Protein AF-A0A2A4QTX7-F1 (afdb_monomer)

Sequence (308 aa):
MSHEFELVISPLCQDVSVDGETIKVEIYRGVEDKDWVLEVVDKYGNSTVWDDLFDTDNAAFKEALKTIEDEGIHSLIGSTSQPHKEYAIDSTLQALDGILCSDIAPENAMDASTLEGFFTALVIGPSLVSPSQYTPWIWDMDEGKDEVIYNSMEQMQETMGLFMAVWNHVAESFSSDPSSFEPAYFRAVEWGATEWCEGFLMGTQLFDDSWALLWMKEPKLVTPFLRLGDELGIEMTRKEKNQEKWIHAVPESLVAIHANWLEHRINPATEMPEIPARRGKKVGRNDPCPCGSDKKYKKCCGAPTTIH

Structure (mmCIF, N/CA/C/O backbone):
data_AF-A0A2A4QTX7-F1
#
_entry.id   AF-A0A2A4QTX7-F1
#
loop_
_atom_site.group_PDB
_atom_site.id
_atom_site.type_symbol
_atom_site.label_atom_id
_atom_site.label_alt_id
_atom_site.label_comp_id
_atom_site.label_asym_id
_atom_site.label_entity_id
_atom_site.label_seq_id
_atom_site.pdbx_PDB_ins_code
_atom_site.Cartn_x
_atom_site.Cartn_y
_atom_site.Cartn_z
_atom_site.occupancy
_atom_site.B_iso_or_equiv
_atom_site.auth_seq_id
_atom_site.auth_comp_id
_atom_site.auth_asym_id
_atom_site.auth_atom_id
_atom_site.pdbx_PDB_model_num
ATOM 1 N N . MET A 1 1 ? 4.314 21.514 24.777 1.00 34.12 1 MET A N 1
ATOM 2 C CA . MET A 1 1 ? 3.792 20.270 25.368 1.00 34.12 1 MET A CA 1
ATOM 3 C C . MET A 1 1 ? 2.843 19.708 24.335 1.00 34.12 1 MET A C 1
ATOM 5 O O . MET A 1 1 ? 1.681 20.088 24.328 1.00 34.12 1 MET A O 1
ATOM 9 N N . SER A 1 2 ? 3.401 18.976 23.372 1.00 36.19 2 SER A N 1
ATOM 10 C CA . SER A 1 2 ? 2.653 18.219 22.368 1.00 36.19 2 SER A CA 1
ATOM 11 C C . SER A 1 2 ? 1.847 17.161 23.116 1.00 36.19 2 SER A C 1
ATOM 13 O O . SER A 1 2 ? 2.435 16.398 23.875 1.00 36.19 2 SER A O 1
ATOM 15 N N . HIS A 1 3 ? 0.520 17.208 23.024 1.00 37.00 3 HIS A N 1
ATOM 16 C CA . HIS A 1 3 ? -0.313 16.096 23.480 1.00 37.00 3 HIS A CA 1
ATOM 17 C C . HIS A 1 3 ? -0.272 15.074 22.343 1.00 37.00 3 HIS A C 1
ATOM 19 O O . HIS A 1 3 ? -0.741 15.356 21.245 1.00 37.00 3 HIS A O 1
ATOM 25 N N . GLU A 1 4 ? 0.451 13.984 22.584 1.00 45.06 4 GLU A N 1
ATOM 26 C CA . GLU A 1 4 ? 0.616 12.832 21.697 1.00 45.06 4 GLU A CA 1
ATOM 27 C C . GLU A 1 4 ? -0.738 12.116 21.575 1.00 45.06 4 GLU A C 1
ATOM 29 O O . GLU A 1 4 ? -1.348 11.770 22.586 1.00 45.06 4 GLU A O 1
ATOM 34 N N . PHE A 1 5 ? -1.241 11.933 20.352 1.00 49.16 5 PHE A N 1
ATOM 35 C CA . PHE A 1 5 ? -2.529 11.278 20.107 1.00 49.16 5 PHE A CA 1
ATOM 36 C C . PHE A 1 5 ? -2.321 9.768 19.919 1.00 49.16 5 PHE A C 1
ATOM 38 O O . PHE A 1 5 ? -2.442 9.233 18.824 1.00 49.16 5 PHE A O 1
ATOM 45 N N . GLU A 1 6 ? -1.969 9.085 21.007 1.00 63.25 6 GLU A N 1
ATOM 46 C CA . GLU A 1 6 ? -1.890 7.620 21.063 1.00 63.25 6 GLU A CA 1
ATOM 47 C C . GLU A 1 6 ? -3.293 6.996 20.889 1.00 63.25 6 GLU A C 1
ATOM 49 O O . GLU A 1 6 ? -4.287 7.564 21.349 1.00 63.25 6 GLU A O 1
ATOM 54 N N . LEU A 1 7 ? -3.398 5.809 20.276 1.00 76.00 7 LEU A N 1
ATOM 55 C CA . LEU A 1 7 ? -4.664 5.069 20.143 1.00 76.00 7 LEU A CA 1
ATOM 56 C C . LEU A 1 7 ? -4.782 3.927 21.162 1.00 76.00 7 LEU A C 1
ATOM 58 O O . LEU A 1 7 ? -3.849 3.164 21.407 1.00 76.00 7 LEU A O 1
ATOM 62 N N . VAL A 1 8 ? -5.984 3.751 21.706 1.00 82.25 8 VAL A N 1
ATOM 63 C CA . VAL A 1 8 ? -6.384 2.588 22.502 1.00 82.25 8 VAL A CA 1
ATOM 64 C C . VAL A 1 8 ? -7.241 1.677 21.635 1.00 82.25 8 VAL A C 1
ATOM 66 O O . VAL A 1 8 ? -8.317 2.073 21.192 1.00 82.25 8 VAL A O 1
ATOM 69 N N . ILE A 1 9 ? -6.785 0.440 21.443 1.00 83.81 9 ILE A N 1
ATOM 70 C CA . ILE A 1 9 ? -7.515 -0.596 20.703 1.00 83.81 9 ILE A CA 1
ATOM 71 C C . ILE A 1 9 ? -8.348 -1.433 21.675 1.00 83.81 9 ILE A C 1
ATOM 73 O O . ILE A 1 9 ? -7.858 -1.857 22.727 1.00 83.81 9 ILE A O 1
ATOM 77 N N . SER A 1 10 ? -9.610 -1.684 21.331 1.00 92.25 10 SER A N 1
ATOM 78 C CA . SER A 1 10 ? -10.482 -2.521 22.150 1.00 92.25 10 SER A CA 1
ATOM 79 C C . SER A 1 10 ? -10.077 -3.998 22.054 1.00 92.25 10 SER A C 1
ATOM 81 O O . SER A 1 10 ? -9.779 -4.497 20.969 1.00 92.25 10 SER A O 1
ATOM 83 N N . PRO A 1 11 ? -10.145 -4.765 23.157 1.00 92.38 11 PRO A N 1
ATOM 84 C CA . PRO A 1 11 ? -10.020 -6.222 23.107 1.00 92.38 11 PRO A CA 1
ATOM 85 C C . PRO A 1 11 ? -11.203 -6.916 22.405 1.00 92.38 11 PRO A C 1
ATOM 87 O O . PRO A 1 11 ? -11.177 -8.136 22.260 1.00 92.38 11 PRO A O 1
ATOM 90 N N . LEU A 1 12 ? -12.251 -6.176 22.020 1.00 93.62 12 LEU A N 1
ATOM 91 C CA . LEU A 1 12 ? -13.415 -6.698 21.301 1.00 93.62 12 LEU A CA 1
ATOM 92 C C . LEU A 1 12 ? -13.230 -6.727 19.780 1.00 93.62 12 LEU A C 1
ATOM 94 O O . LEU A 1 12 ? -14.107 -7.261 19.097 1.00 93.62 12 LEU A O 1
ATOM 98 N N . CYS A 1 13 ? -12.113 -6.205 19.262 1.00 89.88 13 CYS A N 1
ATOM 99 C CA . CYS A 1 13 ? -11.760 -6.345 17.854 1.00 89.88 13 CYS A CA 1
ATOM 100 C C . CYS A 1 13 ? -11.643 -7.829 17.491 1.00 89.88 13 CYS A C 1
ATOM 102 O O . CYS A 1 13 ? -10.837 -8.554 18.080 1.00 89.88 13 CYS A O 1
ATOM 104 N N . GLN A 1 14 ? -12.452 -8.290 16.541 1.00 94.19 14 GLN A N 1
ATOM 105 C CA . GLN A 1 14 ? -12.502 -9.699 16.159 1.00 94.19 14 GLN A CA 1
ATOM 106 C C . GLN A 1 14 ? -13.185 -9.897 14.810 1.00 94.19 14 GLN A C 1
ATOM 108 O O . GLN A 1 14 ? -13.964 -9.055 14.360 1.00 94.19 14 GLN A O 1
ATOM 113 N N . ASP A 1 15 ? -12.947 -11.061 14.219 1.00 93.62 15 ASP A N 1
ATOM 114 C CA . ASP A 1 15 ? -13.707 -11.522 13.067 1.00 93.62 15 ASP A CA 1
ATOM 115 C C . ASP A 1 15 ? -15.100 -11.989 13.510 1.00 93.62 15 ASP A C 1
ATOM 117 O O . ASP A 1 15 ? -15.251 -12.722 14.493 1.00 93.62 15 ASP A O 1
ATOM 121 N N . VAL A 1 16 ? -16.125 -11.583 12.767 1.00 95.19 16 VAL A N 1
ATOM 122 C CA . VAL A 1 16 ? -17.515 -11.997 12.960 1.00 95.19 16 VAL A CA 1
ATOM 123 C C . VAL A 1 16 ? -17.988 -12.691 11.691 1.00 95.19 16 VAL A C 1
ATOM 125 O O . VAL A 1 16 ? -17.930 -12.115 10.605 1.00 95.19 16 VAL A O 1
ATOM 128 N N . SER A 1 17 ? -18.473 -13.929 11.835 1.00 93.69 17 SER A N 1
ATOM 129 C CA . SER A 1 17 ? -18.940 -14.741 10.709 1.00 93.69 17 SER A CA 1
ATOM 130 C C . SER A 1 17 ? -20.413 -15.115 10.832 1.00 93.69 17 SER A C 1
ATOM 132 O O . SER A 1 17 ? -20.836 -15.662 11.853 1.00 93.69 17 SER A O 1
ATOM 134 N N . VAL A 1 18 ? -21.178 -14.884 9.765 1.00 93.19 18 VAL A N 1
ATOM 135 C CA . VAL A 1 18 ? -22.599 -15.250 9.643 1.00 93.19 18 VAL A CA 1
ATOM 136 C C . VAL A 1 18 ? -22.844 -15.784 8.235 1.00 93.19 18 VAL A C 1
ATOM 138 O O . VAL A 1 18 ? -22.355 -15.222 7.263 1.00 93.19 18 VAL A O 1
ATOM 141 N N . ASP A 1 19 ? -23.557 -16.908 8.123 1.00 87.56 19 ASP A N 1
ATOM 142 C CA . ASP A 1 19 ? -23.942 -17.532 6.846 1.00 87.56 19 ASP A CA 1
ATOM 143 C C . ASP A 1 19 ? -22.790 -17.789 5.849 1.00 87.56 19 ASP A C 1
ATOM 145 O O . ASP A 1 19 ? -22.987 -17.849 4.638 1.00 87.56 19 ASP A O 1
ATOM 149 N N . GLY A 1 20 ? -21.578 -18.020 6.367 1.00 86.00 20 GLY A N 1
ATOM 150 C CA . GLY A 1 20 ? -20.381 -18.312 5.567 1.00 86.00 20 GLY A CA 1
ATOM 151 C C . GLY A 1 20 ? -19.619 -17.077 5.084 1.00 86.00 20 GLY A C 1
ATOM 152 O O . GLY A 1 20 ? -18.585 -17.231 4.438 1.00 86.00 20 GLY A O 1
ATOM 153 N N . GLU A 1 21 ? -20.090 -15.882 5.427 1.00 88.31 21 GLU A N 1
ATOM 154 C CA . GLU A 1 21 ? -19.386 -14.622 5.218 1.00 88.31 21 GLU A CA 1
ATOM 155 C C . GLU A 1 21 ? -18.677 -14.172 6.495 1.00 88.31 21 GLU A C 1
ATOM 157 O O . GLU A 1 21 ? -19.129 -14.489 7.597 1.00 88.31 21 GLU A O 1
ATOM 162 N N . THR A 1 22 ? -17.582 -13.423 6.345 1.00 88.62 22 THR A N 1
ATOM 163 C CA . THR A 1 22 ? -16.782 -12.908 7.463 1.00 88.62 22 THR A CA 1
ATOM 164 C C . THR A 1 22 ? -16.454 -11.439 7.248 1.00 88.62 22 THR A C 1
ATOM 166 O O . THR A 1 22 ? -16.024 -11.051 6.161 1.00 88.62 22 THR A O 1
ATOM 169 N N . ILE A 1 23 ? -16.612 -10.656 8.311 1.00 91.44 23 ILE A N 1
ATOM 170 C CA . ILE A 1 23 ? -16.109 -9.286 8.431 1.00 91.44 23 ILE A CA 1
ATOM 171 C C . ILE A 1 23 ? -15.190 -9.191 9.650 1.00 91.44 23 ILE A C 1
ATOM 173 O O . ILE A 1 23 ? -15.327 -9.974 10.591 1.00 91.44 23 ILE A O 1
ATOM 177 N N . LYS A 1 24 ? -14.293 -8.212 9.664 1.00 92.62 24 LYS A N 1
ATOM 178 C CA . LYS A 1 24 ? -13.450 -7.875 10.807 1.00 92.62 24 LYS A CA 1
ATOM 179 C C . LYS A 1 24 ? -13.979 -6.614 11.475 1.00 92.62 24 LYS A C 1
ATOM 181 O O . LYS A 1 24 ? -14.055 -5.570 10.841 1.00 92.62 24 LYS A O 1
ATOM 186 N N . VAL A 1 25 ? -14.335 -6.707 12.751 1.00 94.94 25 VAL A N 1
ATOM 187 C CA . VAL A 1 25 ? -14.747 -5.555 13.560 1.00 94.94 25 VAL A CA 1
ATOM 188 C C . VAL A 1 25 ? -13.507 -4.950 14.217 1.00 94.94 25 VAL A C 1
ATOM 190 O O . VAL A 1 25 ? -12.803 -5.647 14.952 1.00 94.94 25 VAL A O 1
ATOM 193 N N . GLU A 1 26 ? -13.249 -3.667 13.978 1.00 91.38 26 GLU A N 1
ATOM 194 C CA . GLU A 1 26 ? -12.194 -2.875 14.613 1.00 91.38 26 GLU A CA 1
ATOM 195 C C . GLU A 1 26 ? -12.817 -1.742 15.443 1.00 91.38 26 GLU A C 1
ATOM 197 O O . GLU A 1 26 ? -13.743 -1.056 15.022 1.00 91.38 26 GLU A O 1
ATOM 202 N N . ILE A 1 27 ? -12.359 -1.585 16.685 1.00 92.06 27 ILE A N 1
ATOM 203 C CA . ILE A 1 27 ? -12.895 -0.613 17.641 1.00 92.06 27 ILE A CA 1
ATOM 204 C C . ILE A 1 27 ? -11.725 0.054 18.349 1.00 92.06 27 ILE A C 1
ATOM 206 O O . ILE A 1 27 ? -10.913 -0.611 19.002 1.00 92.06 27 ILE A O 1
ATOM 210 N N . TYR A 1 28 ? -11.644 1.373 18.238 1.00 89.50 28 TYR A N 1
ATOM 211 C CA . TYR A 1 28 ? -10.521 2.147 18.756 1.00 89.50 28 TYR A CA 1
ATOM 212 C C . TYR A 1 28 ? -10.950 3.545 19.203 1.00 89.50 28 TYR A C 1
ATOM 214 O O . TYR A 1 28 ? -12.043 4.008 18.894 1.00 89.50 28 TYR A O 1
ATOM 222 N N . ARG A 1 29 ? -10.097 4.217 19.971 1.00 86.75 29 ARG A N 1
ATOM 223 C CA . ARG A 1 29 ? -10.249 5.628 20.363 1.00 86.75 29 ARG A CA 1
ATOM 224 C C . ARG A 1 29 ? -8.887 6.257 20.600 1.00 86.75 29 ARG A C 1
ATOM 226 O O . ARG A 1 29 ? -7.932 5.522 20.846 1.00 86.75 29 ARG A O 1
ATOM 233 N N . GLY A 1 30 ? -8.787 7.581 20.626 1.00 77.88 30 GLY A N 1
ATOM 234 C CA . GLY A 1 30 ? -7.601 8.227 21.179 1.00 77.88 30 GLY A CA 1
ATOM 235 C C . GLY A 1 30 ? -7.483 8.005 22.689 1.00 77.88 30 GLY A C 1
ATOM 236 O O . GLY A 1 30 ? -8.477 7.826 23.398 1.00 77.88 30 GLY A O 1
ATOM 237 N N . VAL A 1 31 ? -6.256 8.015 23.209 1.00 74.81 31 VAL A N 1
ATOM 238 C CA . VAL A 1 31 ? -5.956 7.853 24.640 1.00 74.81 31 VAL A CA 1
ATOM 239 C C . VAL A 1 31 ? -6.683 8.896 25.484 1.00 74.81 31 VAL A C 1
ATOM 241 O O . VAL A 1 31 ? -7.182 8.558 26.564 1.00 74.81 31 VAL A O 1
ATOM 244 N N . GLU A 1 32 ? -6.804 10.122 24.971 1.00 76.31 32 GLU A N 1
ATOM 245 C CA . GLU A 1 32 ? -7.478 11.236 25.644 1.00 76.31 32 GLU A CA 1
ATOM 246 C C . GLU A 1 32 ? -8.998 11.276 25.421 1.00 76.31 32 GLU A C 1
ATOM 248 O O . GLU A 1 32 ? -9.709 11.923 26.198 1.00 76.31 32 GLU A O 1
ATOM 253 N N . ASP A 1 33 ? -9.520 10.551 24.427 1.00 79.00 33 ASP A N 1
ATOM 254 C CA . ASP A 1 33 ? -10.953 10.528 24.140 1.00 79.00 33 ASP A CA 1
ATOM 255 C C . ASP A 1 33 ? -11.690 9.534 25.018 1.00 79.00 33 ASP A C 1
ATOM 257 O O . ASP A 1 33 ? -11.166 8.497 25.430 1.00 79.00 33 ASP A O 1
ATOM 261 N N . LYS A 1 34 ? -12.953 9.840 25.296 1.00 86.31 34 LYS A N 1
ATOM 262 C CA . LYS A 1 34 ? -13.836 8.936 26.038 1.00 86.31 34 LYS A CA 1
ATOM 263 C C . LYS A 1 34 ? -14.591 7.985 25.123 1.00 86.31 34 LYS A C 1
ATOM 265 O O . LYS A 1 34 ? -14.857 6.857 25.535 1.00 86.31 34 LYS A O 1
ATOM 270 N N . ASP A 1 35 ? -14.895 8.449 23.919 1.00 91.12 35 ASP A N 1
ATOM 271 C CA . ASP A 1 35 ? -15.807 7.779 23.009 1.00 91.12 35 ASP A CA 1
ATOM 272 C C . ASP A 1 35 ? -15.021 6.948 21.993 1.00 91.12 35 ASP A C 1
ATOM 274 O O . ASP A 1 35 ? -13.872 7.245 21.666 1.00 91.12 35 ASP A O 1
ATOM 278 N N . TRP A 1 36 ? -15.640 5.868 21.537 1.00 91.88 36 TRP A N 1
ATOM 279 C CA . TRP A 1 36 ? -15.051 4.855 20.677 1.00 91.88 36 TRP A CA 1
ATOM 280 C C . TRP A 1 36 ? -15.563 4.985 19.252 1.00 91.88 36 TRP A C 1
ATOM 282 O O . TRP A 1 36 ? -16.743 5.251 19.032 1.00 91.88 36 TRP A O 1
ATOM 292 N N . VAL A 1 37 ? -14.670 4.745 18.301 1.00 88.94 37 VAL A N 1
ATOM 293 C CA . VAL A 1 37 ? -14.961 4.592 16.879 1.00 88.94 37 VAL A CA 1
ATOM 294 C C . VAL A 1 37 ? -15.223 3.117 16.596 1.00 88.94 37 VAL A C 1
ATOM 296 O O . VAL A 1 37 ? -14.535 2.246 17.136 1.00 88.94 37 VAL A O 1
ATOM 299 N N . LEU A 1 38 ? -16.220 2.851 15.756 1.00 92.44 38 LEU A N 1
ATOM 300 C CA . LEU A 1 38 ? -16.506 1.533 15.207 1.00 92.44 38 LEU A CA 1
ATOM 301 C C . LEU A 1 38 ? -16.157 1.509 13.722 1.00 92.44 38 LEU A C 1
ATOM 303 O O . LEU A 1 38 ? -16.647 2.333 12.951 1.00 92.44 38 LEU A O 1
ATOM 307 N N . GLU A 1 39 ? -15.376 0.511 13.338 1.00 89.69 39 GLU A N 1
ATOM 308 C CA . GLU A 1 39 ? -14.989 0.215 11.971 1.00 89.69 39 GLU A CA 1
ATOM 309 C C . GLU A 1 39 ? -15.259 -1.265 11.662 1.00 89.69 39 GLU A C 1
ATOM 311 O O . GLU A 1 39 ? -15.054 -2.148 12.499 1.00 89.69 39 GLU A O 1
ATOM 316 N N . VAL A 1 40 ? -15.733 -1.556 10.454 1.00 91.06 40 VAL A N 1
ATOM 317 C CA . VAL A 1 40 ? -15.925 -2.920 9.957 1.00 91.06 40 VAL A CA 1
ATOM 318 C C . VAL A 1 40 ? -15.258 -3.066 8.602 1.00 91.06 40 VAL A C 1
ATOM 320 O O . VAL A 1 40 ? -15.603 -2.344 7.675 1.00 91.06 40 VAL A O 1
ATOM 323 N N . VAL A 1 41 ? -14.362 -4.044 8.479 1.00 80.88 41 VAL A N 1
ATOM 324 C CA . VAL A 1 41 ? -13.646 -4.371 7.243 1.00 80.88 41 VAL A CA 1
ATOM 325 C C . VAL A 1 41 ? -14.180 -5.680 6.661 1.00 80.88 41 VAL A C 1
ATOM 327 O O . VAL A 1 41 ? -14.213 -6.701 7.347 1.00 80.88 41 VAL A O 1
ATOM 330 N N . ASP A 1 42 ? -14.604 -5.677 5.401 1.00 83.19 42 ASP A N 1
ATOM 331 C CA . ASP A 1 42 ? -15.134 -6.867 4.732 1.00 83.19 42 ASP A CA 1
ATOM 332 C C . ASP A 1 42 ? -14.039 -7.773 4.128 1.00 83.19 42 ASP A C 1
ATOM 334 O O . ASP A 1 42 ? -12.841 -7.486 4.168 1.00 83.19 42 ASP A O 1
ATOM 338 N N . LYS A 1 43 ? -14.449 -8.900 3.531 1.00 74.69 43 LYS A N 1
ATOM 339 C CA . LYS A 1 43 ? -13.540 -9.875 2.897 1.00 74.69 43 LYS A CA 1
ATOM 340 C C . LYS A 1 43 ? -12.793 -9.361 1.657 1.00 74.69 43 LYS A C 1
ATOM 342 O O . LYS A 1 43 ? -11.848 -10.011 1.209 1.00 74.69 43 LYS A O 1
ATOM 347 N N . TYR A 1 44 ? -13.237 -8.252 1.074 1.00 69.69 44 TYR A N 1
ATOM 348 C CA . TYR A 1 44 ? -12.575 -7.571 -0.037 1.00 69.69 44 TYR A CA 1
ATOM 349 C C . TYR A 1 44 ? -11.669 -6.433 0.454 1.00 69.69 44 TYR A C 1
ATOM 351 O O . TYR A 1 44 ? -10.942 -5.847 -0.344 1.00 69.69 44 TYR A O 1
ATOM 359 N N . GLY A 1 45 ? -11.671 -6.161 1.762 1.00 63.03 45 GLY A N 1
ATOM 360 C CA . GLY A 1 45 ? -10.924 -5.084 2.390 1.00 63.03 45 GLY A CA 1
ATOM 361 C C . GLY A 1 45 ? -11.660 -3.745 2.390 1.00 63.03 45 GLY A C 1
ATOM 362 O O . GLY A 1 45 ? -11.040 -2.753 2.752 1.00 63.03 45 GLY A O 1
ATOM 363 N N . ASN A 1 46 ? -12.935 -3.673 1.998 1.00 70.19 46 ASN A N 1
ATOM 364 C CA . ASN A 1 46 ? -13.685 -2.421 2.111 1.00 70.19 46 ASN A CA 1
ATOM 365 C C . ASN A 1 46 ? -13.973 -2.142 3.584 1.00 70.19 46 ASN A C 1
ATOM 367 O O . ASN A 1 46 ? -14.375 -3.056 4.304 1.00 70.19 46 ASN A O 1
ATOM 371 N N . SER A 1 47 ? -13.816 -0.891 4.011 1.00 74.50 47 SER A N 1
ATOM 372 C CA . SER A 1 47 ? -14.122 -0.486 5.383 1.00 74.50 47 SER A CA 1
ATOM 373 C C . SER A 1 47 ? -15.369 0.386 5.470 1.00 74.50 47 SER A C 1
ATOM 375 O O . SER A 1 47 ? -15.555 1.310 4.677 1.00 74.50 47 SER A O 1
ATOM 377 N N . THR A 1 48 ? -16.204 0.102 6.464 1.00 81.62 48 THR A N 1
ATOM 378 C CA . THR A 1 48 ? -17.343 0.917 6.886 1.00 81.62 48 THR A CA 1
ATOM 379 C C . THR A 1 48 ? -17.055 1.458 8.280 1.00 81.62 48 THR A C 1
ATOM 381 O O . THR A 1 48 ? -16.976 0.691 9.238 1.00 81.62 48 THR A O 1
ATOM 384 N N . VAL A 1 49 ? -16.915 2.778 8.398 1.00 80.88 49 VAL A N 1
ATOM 385 C CA . VAL A 1 49 ? -16.756 3.477 9.681 1.00 80.88 49 VAL A CA 1
ATOM 386 C C . VAL A 1 49 ? -18.077 4.147 10.029 1.00 80.88 49 VAL A C 1
ATOM 388 O O . VAL A 1 49 ? -18.686 4.795 9.178 1.00 80.88 49 VAL A O 1
ATOM 391 N N . TRP A 1 50 ? -18.528 3.988 11.269 1.00 86.25 50 TRP A N 1
ATOM 392 C CA . TRP A 1 50 ? -19.752 4.635 11.733 1.00 86.25 50 TRP A CA 1
ATOM 393 C C . TRP A 1 50 ? -19.500 6.121 12.004 1.00 86.25 50 TRP A C 1
ATOM 395 O O . TRP A 1 50 ? -18.502 6.483 12.625 1.00 86.25 50 TRP A O 1
ATOM 405 N N . ASP A 1 51 ? -20.439 6.970 11.577 1.00 69.88 51 ASP A N 1
ATOM 406 C CA . ASP A 1 51 ? -20.413 8.412 11.864 1.00 69.88 51 ASP A CA 1
ATOM 407 C C . ASP A 1 51 ? -20.622 8.702 13.365 1.00 69.88 51 ASP A C 1
ATOM 409 O O . ASP A 1 51 ? -20.113 9.693 13.895 1.00 69.88 51 ASP A O 1
ATOM 413 N N . ASP A 1 52 ? -21.382 7.842 14.053 1.00 83.88 52 ASP A N 1
ATOM 414 C CA . ASP A 1 52 ? -21.652 7.952 15.485 1.00 83.88 52 ASP A CA 1
ATOM 415 C C . ASP A 1 52 ? -20.486 7.400 16.321 1.00 83.88 52 ASP A C 1
ATOM 417 O O . ASP A 1 52 ? -19.928 6.338 16.039 1.00 83.88 52 ASP A O 1
ATOM 421 N N . LEU A 1 53 ? -20.166 8.105 17.409 1.00 89.62 53 LEU A N 1
ATOM 422 C CA . LEU A 1 53 ? -19.221 7.647 18.426 1.00 89.62 53 LEU A CA 1
ATOM 423 C C . LEU A 1 53 ? -19.950 6.933 19.567 1.00 89.62 53 LEU A C 1
ATOM 425 O O . LEU A 1 53 ? -21.105 7.229 19.881 1.00 89.62 53 LEU A O 1
ATOM 429 N N . PHE A 1 54 ? -19.248 6.019 20.232 1.00 94.44 54 PHE A N 1
ATOM 430 C CA . PHE A 1 54 ? -19.835 5.151 21.247 1.00 94.44 54 PHE A CA 1
ATOM 431 C C . PHE A 1 54 ? -19.212 5.365 22.625 1.00 94.44 54 PHE A C 1
ATOM 433 O O . PHE A 1 54 ? -18.006 5.233 22.794 1.00 94.44 54 PHE A O 1
ATOM 440 N N . ASP A 1 55 ? -20.038 5.553 23.656 1.00 94.50 55 ASP A N 1
ATOM 441 C CA . ASP A 1 55 ? -19.576 5.729 25.046 1.00 94.50 55 ASP A CA 1
ATOM 442 C C . ASP A 1 55 ? -18.698 4.566 25.565 1.00 94.50 55 ASP A C 1
ATOM 444 O O . ASP A 1 55 ? -17.953 4.705 26.537 1.00 94.50 55 ASP A O 1
ATOM 448 N N . THR A 1 56 ? -18.827 3.372 24.973 1.00 96.25 56 THR A N 1
ATOM 449 C CA . THR A 1 56 ? -18.049 2.177 25.335 1.00 96.25 56 THR A CA 1
ATOM 450 C C . THR A 1 56 ? -17.744 1.337 24.102 1.00 96.25 56 THR A C 1
ATOM 452 O O . THR A 1 56 ? -18.567 1.248 23.191 1.00 96.25 56 THR A O 1
ATOM 455 N N . ASP A 1 57 ? -16.622 0.625 24.122 1.00 96.00 57 ASP A N 1
ATOM 456 C CA . ASP A 1 57 ? -16.274 -0.357 23.094 1.00 96.00 57 ASP A CA 1
ATOM 457 C C . ASP A 1 57 ? -17.328 -1.465 22.945 1.00 96.00 57 ASP A C 1
ATOM 459 O O . ASP A 1 57 ? -17.635 -1.909 21.846 1.00 96.00 57 ASP A O 1
ATOM 463 N N . ASN A 1 58 ? -17.961 -1.875 24.042 1.00 97.88 58 ASN A N 1
ATOM 464 C CA . ASN A 1 58 ? -19.068 -2.823 24.013 1.00 97.88 58 ASN A CA 1
ATOM 465 C C . ASN A 1 58 ? -20.330 -2.251 23.343 1.00 97.88 58 ASN A C 1
ATOM 467 O O . ASN A 1 58 ? -21.119 -3.020 22.798 1.00 97.88 58 ASN A O 1
ATOM 471 N N . ALA A 1 59 ? -20.559 -0.935 23.399 1.00 96.75 59 ALA A N 1
ATOM 472 C CA . ALA A 1 59 ? -21.655 -0.299 22.667 1.00 96.75 59 ALA A CA 1
ATOM 473 C C . ALA A 1 59 ? -21.357 -0.271 21.163 1.00 96.75 59 ALA A C 1
ATOM 475 O O . ALA A 1 59 ? -22.218 -0.688 20.395 1.00 96.75 59 ALA A O 1
ATOM 476 N N . ALA A 1 60 ? -20.128 0.089 20.775 1.00 95.62 60 ALA A N 1
ATOM 477 C CA . ALA A 1 60 ? -19.649 -0.025 19.396 1.00 95.62 60 ALA A CA 1
ATOM 478 C C . ALA A 1 60 ? -19.804 -1.463 18.872 1.00 95.62 60 ALA A C 1
ATOM 480 O O . ALA A 1 60 ? -20.478 -1.710 17.877 1.00 95.62 60 ALA A O 1
ATOM 481 N N . PHE A 1 61 ? -19.285 -2.453 19.602 1.00 97.50 61 PHE A N 1
ATOM 482 C CA . PHE A 1 61 ? -19.374 -3.852 19.184 1.00 97.50 61 PHE A CA 1
ATOM 483 C C . PHE A 1 61 ? -20.822 -4.336 19.032 1.00 97.50 61 PHE A C 1
ATOM 485 O O . PHE A 1 61 ? -21.157 -5.051 18.088 1.00 97.50 61 PHE A O 1
ATOM 492 N N . LYS A 1 62 ? -21.710 -3.929 19.945 1.00 97.31 62 LYS A N 1
ATOM 493 C CA . LYS A 1 62 ? -23.135 -4.254 19.844 1.00 97.31 62 LYS A CA 1
ATOM 494 C C . LYS A 1 62 ? -23.804 -3.605 18.645 1.00 97.31 62 LYS A C 1
ATOM 496 O O . LYS A 1 62 ? -24.706 -4.230 18.105 1.00 97.31 62 LYS A O 1
ATOM 501 N N . GLU A 1 63 ? -23.395 -2.408 18.242 1.00 97.31 63 GLU A N 1
ATOM 502 C CA . GLU A 1 63 ? -23.957 -1.763 17.057 1.00 97.31 63 GLU A CA 1
ATOM 503 C C . GLU A 1 63 ? -23.588 -2.525 15.781 1.00 97.31 63 GLU A C 1
ATOM 505 O O . GLU A 1 63 ? -24.466 -2.771 14.954 1.00 97.31 63 GLU A O 1
ATOM 510 N N . ALA A 1 64 ? -22.350 -3.023 15.668 1.00 95.81 64 ALA A N 1
ATOM 511 C CA . ALA A 1 64 ? -21.968 -3.914 14.569 1.00 95.81 64 ALA A CA 1
ATOM 512 C C . ALA A 1 64 ? -22.839 -5.181 14.540 1.00 95.81 64 ALA A C 1
ATOM 514 O O . ALA A 1 64 ? -23.425 -5.515 13.511 1.00 95.81 64 ALA A O 1
ATOM 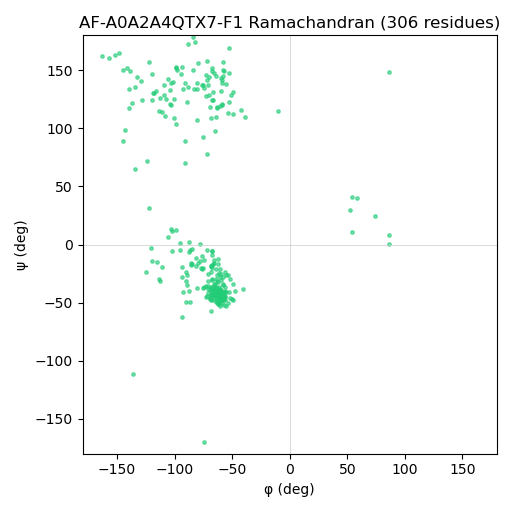515 N N . LEU A 1 65 ? -22.986 -5.865 15.682 1.00 96.69 65 LEU A N 1
ATOM 516 C CA . LEU A 1 65 ? -23.818 -7.072 15.770 1.00 96.69 65 LEU A CA 1
ATOM 517 C C . LEU A 1 65 ? -25.293 -6.798 15.473 1.00 96.69 65 LEU A C 1
ATOM 519 O O . LEU A 1 65 ? -25.945 -7.600 14.811 1.00 96.69 65 LEU A O 1
ATOM 523 N N . LYS A 1 66 ? -25.816 -5.673 15.957 1.00 95.62 66 LYS A N 1
ATOM 524 C CA . LYS A 1 66 ? -27.197 -5.264 15.728 1.00 95.62 66 LYS A CA 1
ATOM 525 C C . LYS A 1 66 ? -27.439 -4.930 14.260 1.00 95.62 66 LYS A C 1
ATOM 527 O O . LYS A 1 66 ? -28.457 -5.336 13.724 1.00 95.62 66 LYS A O 1
ATOM 532 N N . THR A 1 67 ? -26.494 -4.272 13.593 1.00 93.81 67 THR A N 1
ATOM 533 C CA . THR A 1 67 ? -26.577 -4.016 12.147 1.00 93.81 67 THR A CA 1
ATOM 534 C C . THR A 1 67 ? -26.636 -5.333 11.371 1.00 93.81 67 THR A C 1
ATOM 536 O O . THR A 1 67 ? -27.482 -5.503 10.498 1.00 93.81 67 THR A O 1
ATOM 539 N N . ILE A 1 68 ? -25.815 -6.320 11.750 1.00 94.56 68 ILE A N 1
ATOM 540 C CA . ILE A 1 68 ? -25.869 -7.669 11.165 1.00 94.56 68 ILE A CA 1
ATOM 541 C C . ILE A 1 68 ? -27.224 -8.344 11.429 1.00 94.56 68 ILE A C 1
ATOM 543 O O . ILE A 1 68 ? -27.741 -9.032 10.552 1.00 94.56 68 ILE A O 1
ATOM 547 N N . GLU A 1 69 ? -27.798 -8.175 12.620 1.00 94.19 69 GLU A N 1
ATOM 548 C CA . GLU A 1 69 ? -29.100 -8.747 12.983 1.00 94.19 69 GLU A CA 1
ATOM 549 C C . GLU A 1 69 ? -30.263 -8.094 12.218 1.00 94.19 69 GLU A C 1
ATOM 551 O O . GLU A 1 69 ? -31.128 -8.801 11.698 1.00 94.19 69 GLU A O 1
ATOM 556 N N . ASP A 1 70 ? -30.275 -6.763 12.134 1.00 92.62 70 ASP A N 1
ATOM 557 C CA . ASP A 1 70 ? -31.374 -5.979 11.568 1.00 92.62 70 ASP A CA 1
ATOM 558 C C . ASP A 1 70 ? -31.324 -5.937 10.029 1.00 92.62 70 ASP A C 1
ATOM 560 O O . ASP A 1 70 ? -32.367 -5.990 9.369 1.00 92.62 70 ASP A O 1
ATOM 564 N N . GLU A 1 71 ? -30.124 -5.858 9.450 1.00 92.06 71 GLU A N 1
ATOM 565 C CA . GLU A 1 71 ? -29.910 -5.613 8.016 1.00 92.06 71 GLU A CA 1
ATOM 566 C C . GLU A 1 71 ? -29.239 -6.784 7.280 1.00 92.06 71 GLU A C 1
ATOM 568 O O . GLU A 1 71 ? -29.309 -6.869 6.050 1.00 92.06 71 GLU A O 1
ATOM 573 N N . GLY A 1 72 ? -28.651 -7.728 8.018 1.00 91.31 72 GLY A N 1
ATOM 574 C CA . GLY A 1 72 ? -27.899 -8.857 7.477 1.00 91.31 72 GLY A CA 1
ATOM 575 C C . GLY A 1 72 ? -26.429 -8.521 7.218 1.00 91.31 72 GLY A C 1
ATOM 576 O O . GLY A 1 72 ? -26.085 -7.414 6.825 1.00 91.31 72 GLY A O 1
ATOM 577 N N . ILE A 1 73 ? -25.539 -9.510 7.363 1.00 92.00 73 ILE A N 1
ATOM 578 C CA . ILE A 1 73 ? -24.084 -9.301 7.209 1.00 92.00 73 ILE A CA 1
ATOM 579 C C . ILE A 1 73 ? -23.688 -8.744 5.832 1.00 92.00 73 ILE A C 1
ATOM 581 O O . ILE A 1 73 ? -22.706 -8.022 5.715 1.00 92.00 73 ILE A O 1
ATOM 585 N N . HIS A 1 74 ? -24.473 -9.030 4.792 1.00 87.56 74 HIS A N 1
ATOM 586 C CA . HIS A 1 74 ? -24.233 -8.517 3.446 1.00 87.56 74 HIS A CA 1
ATOM 587 C C . HIS A 1 74 ? -24.402 -6.996 3.316 1.00 87.56 74 HIS A C 1
ATOM 589 O O . HIS A 1 74 ? -23.922 -6.454 2.328 1.00 87.56 74 HIS A O 1
ATOM 595 N N . SER A 1 75 ? -25.054 -6.299 4.259 1.00 87.62 75 SER A N 1
ATOM 596 C CA . SER A 1 75 ? -25.094 -4.826 4.241 1.00 87.62 75 SER A CA 1
ATOM 597 C C . SER A 1 75 ? -23.739 -4.204 4.591 1.00 87.62 75 SER A C 1
ATOM 599 O O . SER A 1 75 ? -23.436 -3.106 4.135 1.00 87.62 75 SER A O 1
ATOM 601 N N . LEU A 1 76 ? -22.913 -4.938 5.344 1.00 86.94 76 LEU A N 1
ATOM 602 C CA . LEU A 1 76 ? -21.558 -4.560 5.758 1.00 86.94 76 LEU A CA 1
ATOM 603 C C . LEU A 1 76 ? -20.473 -5.117 4.835 1.00 86.94 76 LEU A C 1
ATOM 605 O O . LEU A 1 76 ? -19.285 -4.936 5.086 1.00 86.94 76 LEU A O 1
ATOM 609 N N . ILE A 1 77 ? -20.879 -5.833 3.790 1.00 82.19 77 ILE A N 1
ATOM 610 C CA . ILE A 1 77 ? -19.989 -6.326 2.752 1.00 82.19 77 ILE A CA 1
ATOM 611 C C . ILE A 1 77 ? -20.293 -5.484 1.530 1.00 82.19 77 ILE A C 1
ATOM 613 O O . ILE A 1 77 ? -21.373 -5.592 0.945 1.00 82.19 77 ILE A O 1
ATOM 617 N N . GLY A 1 78 ? -19.344 -4.636 1.152 1.00 66.75 78 GLY A N 1
ATOM 618 C CA . GLY A 1 78 ? -19.485 -3.832 -0.044 1.00 66.75 78 GLY A CA 1
ATOM 619 C C . GLY A 1 78 ? -19.761 -4.734 -1.247 1.00 66.75 78 GLY A C 1
ATOM 620 O O . GLY A 1 78 ? -19.124 -5.776 -1.438 1.00 66.75 78 GLY A O 1
ATOM 621 N N . SER A 1 79 ? -20.690 -4.320 -2.115 1.00 58.28 79 SER A N 1
ATOM 622 C CA . SER A 1 79 ? -20.458 -4.584 -3.535 1.00 58.28 79 SER A CA 1
ATOM 623 C C . SER A 1 79 ? -19.125 -3.935 -3.888 1.00 58.28 79 SER A C 1
ATOM 625 O O . SER A 1 79 ? -18.795 -2.909 -3.299 1.00 58.28 79 SER A O 1
ATOM 627 N N . THR A 1 80 ? -18.390 -4.489 -4.851 1.00 52.44 80 THR A N 1
ATOM 628 C CA . THR A 1 80 ? -17.162 -3.866 -5.380 1.00 52.44 80 THR A CA 1
ATOM 629 C C . THR A 1 80 ? -17.346 -2.339 -5.543 1.00 52.44 80 THR A C 1
ATOM 631 O O . THR A 1 80 ? -16.521 -1.544 -5.107 1.00 52.44 80 THR A O 1
ATOM 634 N N . SER A 1 81 ? -18.542 -1.928 -5.974 1.00 46.03 81 SER A N 1
ATOM 635 C CA . SER A 1 81 ? -19.008 -0.548 -6.054 1.00 46.03 81 SER A CA 1
ATOM 636 C C . SER A 1 81 ? -19.928 -0.119 -4.884 1.00 46.03 81 SER A C 1
ATOM 638 O O . SER A 1 81 ? -21.107 -0.489 -4.884 1.00 46.03 81 SER A O 1
ATOM 640 N N . GLN A 1 82 ? -19.502 0.736 -3.946 1.00 35.66 82 GLN A N 1
ATOM 641 C CA . GLN A 1 82 ? -20.429 1.649 -3.241 1.00 35.66 82 GLN A CA 1
ATOM 642 C C . GLN A 1 82 ? -19.892 3.092 -3.179 1.00 35.66 82 GLN A C 1
ATOM 644 O O . GLN A 1 82 ? -18.685 3.302 -3.067 1.00 35.66 82 GLN A O 1
ATOM 649 N N . PRO A 1 83 ? -20.777 4.107 -3.277 1.00 34.88 83 PRO A N 1
ATOM 650 C CA . PRO A 1 83 ? -20.395 5.476 -3.578 1.00 34.88 83 PRO A CA 1
ATOM 651 C C . PRO A 1 83 ? -20.125 6.263 -2.290 1.00 34.88 83 PRO A C 1
ATOM 653 O O . PRO A 1 83 ? -21.004 6.948 -1.763 1.00 34.88 83 PRO A O 1
ATOM 656 N N . HIS A 1 84 ? -18.884 6.227 -1.804 1.00 39.16 84 HIS A N 1
ATOM 657 C CA . HIS A 1 84 ? -18.364 7.357 -1.030 1.00 39.16 84 HIS A CA 1
ATOM 658 C C . HIS A 1 84 ? -18.435 8.613 -1.907 1.00 39.16 84 HIS A C 1
ATOM 660 O O . HIS A 1 84 ? -18.359 8.493 -3.130 1.00 39.16 84 HIS A O 1
ATOM 666 N N . LYS A 1 85 ? -18.614 9.807 -1.311 1.00 37.16 85 LYS A N 1
ATOM 667 C CA . LYS A 1 85 ? -18.538 11.098 -2.029 1.00 37.16 85 LYS A CA 1
ATOM 668 C C . LYS A 1 85 ? -17.407 11.007 -3.048 1.00 37.16 85 LYS A C 1
ATOM 670 O O . LYS A 1 85 ? -16.253 10.904 -2.648 1.00 37.16 85 LYS A O 1
ATOM 675 N N . GLU A 1 86 ? -17.770 10.965 -4.324 1.00 41.66 86 GLU A N 1
ATOM 676 C CA . GLU A 1 86 ? -16.867 10.640 -5.422 1.00 41.66 86 GLU A CA 1
ATOM 677 C C . GLU A 1 86 ? -15.920 11.828 -5.620 1.00 41.66 86 GLU A C 1
ATOM 679 O O . GLU A 1 86 ? -16.118 12.697 -6.467 1.00 41.66 86 GLU A O 1
ATOM 684 N N . TYR A 1 87 ? -14.917 11.934 -4.754 1.00 50.78 87 TYR A N 1
ATOM 685 C CA . TYR A 1 87 ? -13.724 12.677 -5.083 1.00 50.78 87 TYR A CA 1
ATOM 686 C C . TYR A 1 87 ? -13.057 11.884 -6.193 1.00 50.78 87 TYR A C 1
ATOM 688 O O . TYR A 1 87 ? -12.798 10.688 -6.047 1.00 50.78 87 TYR A O 1
ATOM 696 N N . ALA A 1 88 ? -12.802 12.546 -7.321 1.00 82.12 88 ALA A N 1
ATOM 697 C CA . ALA A 1 88 ? -11.874 12.003 -8.296 1.00 82.12 88 ALA A CA 1
ATOM 698 C C . ALA A 1 88 ? -10.600 11.613 -7.538 1.00 82.12 88 ALA A C 1
ATOM 700 O O . ALA A 1 88 ? -10.107 12.409 -6.735 1.00 82.12 88 ALA A O 1
ATOM 701 N N . ILE A 1 89 ? -10.101 10.399 -7.763 1.00 89.00 89 ILE A N 1
ATOM 702 C CA . ILE A 1 89 ? -8.953 9.842 -7.037 1.00 89.00 89 ILE A CA 1
ATOM 703 C C . ILE A 1 89 ? -7.762 10.813 -6.982 1.00 89.00 89 ILE A C 1
ATOM 705 O O . ILE A 1 89 ? -7.101 10.917 -5.955 1.00 89.00 89 ILE A O 1
ATOM 709 N N . ASP A 1 90 ? -7.555 11.616 -8.025 1.00 87.81 90 ASP A N 1
ATOM 710 C CA . ASP A 1 90 ? -6.510 12.641 -8.052 1.00 87.81 90 ASP A CA 1
ATOM 711 C C . ASP A 1 90 ? -6.700 13.720 -6.971 1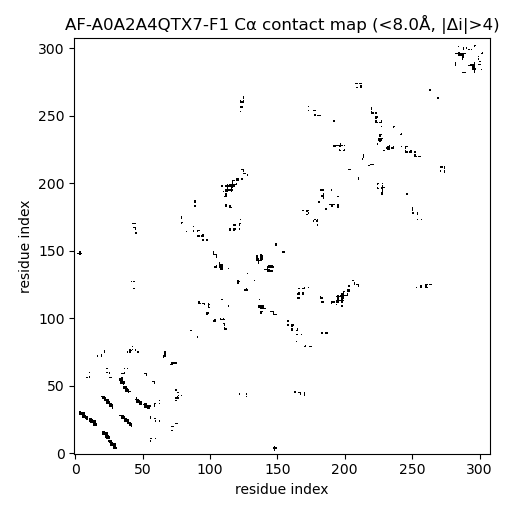.00 87.81 90 ASP A C 1
ATOM 713 O O . ASP A 1 90 ? -5.744 14.134 -6.324 1.00 87.81 90 ASP A O 1
ATOM 717 N N . SER A 1 91 ? -7.939 14.154 -6.716 1.00 89.94 91 SER A N 1
ATOM 718 C CA . SER A 1 91 ? -8.238 15.108 -5.635 1.00 89.94 91 SER A CA 1
ATOM 719 C C . SER A 1 91 ? -8.011 14.491 -4.257 1.00 89.94 91 SER A C 1
ATOM 721 O O . SER A 1 91 ? -7.525 15.174 -3.358 1.00 89.94 91 SER A O 1
ATOM 723 N N . THR A 1 92 ? -8.333 13.205 -4.099 1.00 92.44 92 THR A N 1
ATOM 724 C CA . THR A 1 92 ? -8.066 12.441 -2.873 1.00 92.44 92 THR A CA 1
ATOM 725 C C . THR A 1 92 ? -6.568 12.358 -2.603 1.00 92.44 92 THR A C 1
ATOM 727 O O . THR A 1 92 ? -6.124 12.712 -1.513 1.00 92.44 92 THR A O 1
ATOM 730 N N . LEU A 1 93 ? -5.779 11.951 -3.600 1.00 92.38 93 LEU A N 1
ATOM 731 C CA . LEU A 1 93 ? -4.326 11.863 -3.472 1.00 92.38 93 LEU A CA 1
ATOM 732 C C . LEU A 1 93 ? -3.694 13.228 -3.225 1.00 92.38 93 LEU A C 1
ATOM 734 O O . LEU A 1 93 ? -2.778 13.318 -2.424 1.00 92.38 93 LEU A O 1
ATOM 738 N N . GLN A 1 94 ? -4.198 14.298 -3.841 1.00 91.50 94 GLN A N 1
ATOM 739 C CA . GLN A 1 94 ? -3.676 15.644 -3.610 1.00 91.50 94 GLN A CA 1
ATOM 740 C C . GLN A 1 94 ? -3.994 16.172 -2.204 1.00 91.50 94 GLN A C 1
ATOM 742 O O . GLN A 1 94 ? -3.147 16.814 -1.583 1.00 91.50 94 GLN A O 1
ATOM 747 N N . ALA A 1 95 ? -5.191 15.891 -1.681 1.00 91.94 95 ALA A N 1
ATOM 748 C CA . ALA A 1 95 ? -5.518 16.198 -0.290 1.00 91.94 95 ALA A CA 1
ATOM 749 C C . A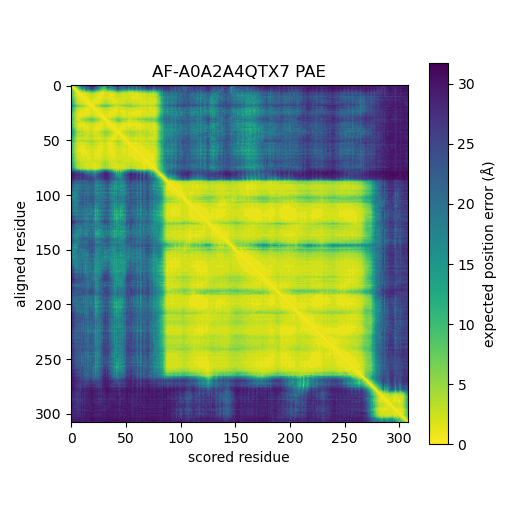LA A 1 95 ? -4.613 15.414 0.668 1.00 91.94 95 ALA A C 1
ATOM 751 O O . ALA A 1 95 ? -4.089 15.980 1.627 1.00 91.94 95 ALA A O 1
ATOM 752 N N . LEU A 1 96 ? -4.383 14.133 0.368 1.00 91.50 96 LEU A N 1
ATOM 753 C CA . LEU A 1 96 ? -3.548 13.270 1.184 1.00 91.50 96 LEU A CA 1
ATOM 754 C C . LEU A 1 96 ? -2.072 13.678 1.147 1.00 91.50 96 LEU A C 1
ATOM 756 O O . LEU A 1 96 ? -1.437 13.743 2.193 1.00 91.50 96 LEU A O 1
ATOM 760 N N . ASP A 1 97 ? -1.553 14.032 -0.027 1.00 89.44 97 ASP A N 1
ATOM 761 C CA . ASP A 1 97 ? -0.198 14.557 -0.205 1.00 89.44 97 ASP A CA 1
ATOM 762 C C . ASP A 1 97 ? 0.023 15.815 0.642 1.00 89.44 97 ASP A C 1
ATOM 764 O O . ASP A 1 97 ? 1.040 15.957 1.316 1.00 89.44 97 ASP A O 1
ATOM 768 N N . GLY A 1 98 ? -0.987 16.690 0.702 1.00 88.12 98 GLY A N 1
ATOM 769 C CA . GLY A 1 98 ? -0.971 17.871 1.559 1.00 88.12 98 GLY A CA 1
ATOM 770 C C . GLY A 1 98 ? -0.842 17.558 3.053 1.00 88.12 98 GLY A C 1
ATOM 771 O O . GLY A 1 98 ? -0.307 18.387 3.783 1.00 88.12 98 GLY A O 1
ATOM 772 N N . ILE A 1 99 ? -1.300 16.388 3.511 1.00 89.00 99 ILE A N 1
ATOM 773 C CA . ILE A 1 99 ? -1.178 15.935 4.906 1.00 89.00 99 ILE A CA 1
ATOM 774 C C . ILE A 1 99 ? 0.163 15.227 5.116 1.00 89.00 99 ILE A C 1
ATOM 776 O O . ILE A 1 99 ? 0.895 15.570 6.045 1.00 89.00 99 ILE A O 1
ATOM 780 N N . LEU A 1 100 ? 0.494 14.280 4.240 1.00 89.06 100 LEU A N 1
ATOM 781 C CA . LEU A 1 100 ? 1.709 13.466 4.292 1.00 89.06 100 LEU A CA 1
ATOM 782 C C . LEU A 1 100 ? 2.995 14.289 4.134 1.00 89.06 100 LEU A C 1
ATOM 784 O O . LEU A 1 100 ? 4.031 13.914 4.665 1.00 89.06 100 LEU A O 1
ATOM 788 N N . CYS A 1 101 ? 2.917 15.443 3.469 1.00 87.12 101 CYS A N 1
ATOM 789 C CA . CYS A 1 101 ? 4.031 16.380 3.320 1.00 87.12 101 CYS A CA 1
ATOM 790 C C . CYS A 1 101 ? 3.943 17.599 4.264 1.00 87.12 101 CYS A C 1
ATOM 792 O O . CYS A 1 101 ? 4.652 18.588 4.061 1.00 87.12 101 CYS A O 1
ATOM 794 N N . SER A 1 102 ? 3.045 17.586 5.255 1.00 85.75 102 SER A N 1
ATOM 795 C CA . SER A 1 102 ? 2.873 18.706 6.192 1.00 85.75 102 SER A CA 1
ATOM 796 C C . SER A 1 102 ? 3.793 18.621 7.412 1.00 85.75 102 SER A C 1
ATOM 798 O O . SER A 1 102 ? 4.418 17.601 7.676 1.00 85.75 102 SER A O 1
ATOM 800 N N . ASP A 1 103 ? 3.809 19.682 8.223 1.00 80.69 103 ASP A N 1
ATOM 801 C CA . ASP A 1 103 ? 4.628 19.768 9.440 1.00 80.69 103 ASP A CA 1
ATOM 802 C C . ASP A 1 103 ? 4.283 18.715 10.518 1.00 80.69 103 ASP A C 1
ATOM 804 O O . ASP A 1 103 ? 5.033 18.580 11.486 1.00 80.69 103 ASP A O 1
ATOM 808 N N . ILE A 1 104 ? 3.149 18.004 10.403 1.00 79.38 104 ILE A N 1
ATOM 809 C CA . ILE A 1 104 ? 2.807 16.907 11.330 1.00 79.38 104 ILE A CA 1
ATOM 810 C C . ILE A 1 104 ? 3.411 15.564 10.909 1.00 79.38 104 ILE A C 1
ATOM 812 O O . ILE A 1 104 ? 3.455 14.650 11.730 1.00 79.38 104 ILE A O 1
ATOM 816 N N . ALA A 1 105 ? 3.843 15.430 9.653 1.00 82.62 105 ALA A N 1
ATOM 817 C CA . ALA A 1 105 ? 4.379 14.188 9.126 1.00 82.62 105 ALA A CA 1
ATOM 818 C C . ALA A 1 105 ? 5.871 14.036 9.489 1.00 82.62 105 ALA A C 1
ATOM 820 O O . ALA A 1 105 ? 6.642 14.990 9.335 1.00 82.62 105 ALA A O 1
ATOM 821 N N . PRO A 1 106 ? 6.300 12.858 9.975 1.00 84.62 106 PRO A N 1
ATOM 822 C CA . PRO A 1 106 ? 7.716 12.532 10.128 1.00 84.62 106 PRO A CA 1
ATOM 823 C C . PRO A 1 106 ? 8.494 12.619 8.803 1.00 84.62 106 PRO A C 1
ATOM 825 O O . PRO A 1 106 ? 7.924 12.484 7.724 1.00 84.62 106 PRO A O 1
ATOM 828 N N . GLU A 1 107 ? 9.819 12.805 8.871 1.00 83.25 107 GLU A N 1
ATOM 829 C CA . GLU A 1 107 ? 10.677 12.933 7.671 1.00 83.25 107 GLU A CA 1
ATOM 830 C C . GLU A 1 107 ? 10.659 11.687 6.761 1.00 83.25 107 GLU A C 1
ATOM 832 O O . GLU A 1 107 ? 10.958 11.782 5.574 1.00 83.25 107 GLU A O 1
ATOM 837 N N . ASN A 1 108 ? 10.349 10.528 7.333 1.00 87.19 108 ASN A N 1
ATOM 838 C CA . ASN A 1 108 ? 10.289 9.194 6.730 1.00 87.19 108 ASN A CA 1
ATOM 839 C C . ASN A 1 108 ? 8.850 8.724 6.453 1.00 87.19 108 ASN A C 1
ATOM 841 O O . ASN A 1 108 ? 8.647 7.532 6.207 1.00 87.19 108 ASN A O 1
ATOM 845 N N . ALA A 1 109 ? 7.862 9.622 6.509 1.00 91.19 109 ALA A N 1
ATOM 846 C CA . ALA A 1 109 ? 6.510 9.316 6.065 1.00 91.19 109 ALA A CA 1
ATOM 847 C C . ALA A 1 109 ? 6.469 9.109 4.543 1.00 91.19 109 ALA A C 1
ATOM 849 O O . ALA A 1 109 ? 7.228 9.719 3.788 1.00 91.19 109 ALA A O 1
ATOM 850 N N . MET A 1 110 ? 5.556 8.254 4.091 1.00 95.12 110 MET A N 1
ATOM 851 C CA . MET A 1 110 ? 5.256 8.077 2.673 1.00 95.12 110 MET A CA 1
ATOM 852 C C . MET A 1 110 ? 4.672 9.364 2.092 1.00 95.12 110 MET A C 1
ATOM 854 O O . MET A 1 110 ? 3.869 10.016 2.750 1.00 95.12 110 MET A O 1
ATOM 858 N N . ASP A 1 111 ? 4.982 9.676 0.834 1.00 93.00 111 ASP A N 1
ATOM 859 C CA . ASP A 1 111 ? 4.184 10.619 0.044 1.00 93.00 111 ASP A CA 1
ATOM 860 C C . ASP A 1 111 ? 2.952 9.927 -0.577 1.00 93.00 111 ASP A C 1
ATOM 862 O O . ASP A 1 111 ? 2.782 8.703 -0.486 1.00 93.00 111 ASP A O 1
ATOM 866 N N . ALA A 1 112 ? 2.065 10.692 -1.225 1.00 94.00 112 ALA A N 1
ATOM 867 C CA . ALA A 1 112 ? 0.843 10.122 -1.801 1.00 94.00 112 ALA A CA 1
ATOM 868 C C . ALA A 1 112 ? 1.113 9.097 -2.921 1.00 94.00 112 ALA A C 1
ATOM 870 O O . ALA A 1 112 ? 0.350 8.141 -3.078 1.00 94.00 112 ALA A O 1
ATOM 871 N N . SER A 1 113 ? 2.202 9.267 -3.681 1.00 95.25 113 SER A N 1
ATOM 872 C CA . SER A 1 113 ? 2.593 8.343 -4.755 1.00 95.25 113 SER A CA 1
ATOM 873 C C . SER A 1 113 ? 3.040 6.995 -4.181 1.00 95.25 113 SER A C 1
ATOM 875 O O . SER A 1 113 ? 2.569 5.935 -4.601 1.00 95.25 113 SER A O 1
ATOM 877 N N . THR A 1 114 ? 3.900 7.045 -3.166 1.00 97.88 114 THR A N 1
ATOM 878 C CA . THR A 1 114 ? 4.396 5.897 -2.406 1.00 97.88 114 THR A CA 1
ATOM 879 C C . THR A 1 114 ? 3.241 5.161 -1.742 1.00 97.88 114 THR A C 1
ATOM 881 O O . THR A 1 114 ? 3.146 3.938 -1.852 1.00 97.88 114 THR A O 1
ATOM 884 N N . LEU A 1 115 ? 2.313 5.891 -1.119 1.00 97.88 115 LEU A N 1
ATOM 885 C CA . LEU A 1 115 ? 1.150 5.301 -0.468 1.00 97.88 115 LEU A CA 1
ATOM 886 C C . LEU A 1 115 ? 0.227 4.571 -1.452 1.00 97.88 115 LEU A C 1
ATOM 888 O O . LEU A 1 115 ? -0.201 3.458 -1.152 1.00 97.88 115 LEU A O 1
ATOM 892 N N . GLU A 1 116 ? -0.064 5.135 -2.631 1.00 98.31 116 GLU A N 1
ATOM 893 C CA . GLU A 1 116 ? -0.897 4.435 -3.621 1.00 98.31 116 GLU A CA 1
ATOM 894 C C . GLU A 1 116 ? -0.224 3.136 -4.094 1.00 98.31 116 GLU A C 1
ATOM 896 O O . GLU A 1 116 ? -0.876 2.090 -4.170 1.00 98.31 116 GLU A O 1
ATOM 901 N N . GLY A 1 117 ? 1.088 3.161 -4.352 1.00 98.69 117 GLY A N 1
ATOM 902 C CA . GLY A 1 117 ? 1.852 1.960 -4.692 1.00 98.69 117 GLY A CA 1
ATOM 903 C C . GLY A 1 117 ? 1.831 0.913 -3.577 1.00 98.69 117 GLY A C 1
ATOM 904 O O . GLY A 1 117 ? 1.593 -0.272 -3.832 1.00 98.69 117 GLY A O 1
ATOM 905 N N . PHE A 1 118 ? 2.012 1.354 -2.333 1.00 98.69 118 PHE A N 1
ATOM 906 C CA . PHE A 1 118 ? 1.951 0.517 -1.139 1.00 98.69 118 PHE A CA 1
ATOM 907 C C . PHE A 1 118 ? 0.581 -0.144 -0.971 1.00 98.69 118 PHE A C 1
ATOM 909 O O . PHE A 1 118 ? 0.501 -1.372 -0.913 1.00 98.69 118 PHE A O 1
ATOM 916 N N . PHE A 1 119 ? -0.502 0.635 -0.989 1.00 98.25 119 PHE A N 1
ATOM 917 C CA . PHE A 1 119 ? -1.868 0.109 -0.919 1.00 98.25 119 PHE A CA 1
ATOM 918 C C . PHE A 1 119 ? -2.190 -0.808 -2.091 1.00 98.25 119 PHE A C 1
ATOM 920 O O . PHE A 1 119 ? -2.814 -1.846 -1.887 1.00 98.25 119 PHE A O 1
ATOM 927 N N . THR A 1 120 ? -1.691 -0.509 -3.292 1.00 98.62 120 THR A N 1
ATOM 928 C CA . THR A 1 120 ? -1.852 -1.401 -4.444 1.00 98.62 120 THR A CA 1
ATOM 929 C C . THR A 1 120 ? -1.298 -2.791 -4.154 1.00 98.62 120 THR A C 1
ATOM 931 O O . THR A 1 120 ? -1.989 -3.779 -4.398 1.00 98.62 120 THR A O 1
ATOM 934 N N . ALA A 1 121 ? -0.099 -2.896 -3.573 1.00 98.44 121 ALA A N 1
ATOM 935 C CA . ALA A 1 121 ? 0.461 -4.187 -3.179 1.00 98.44 121 ALA A CA 1
ATOM 936 C C . ALA A 1 121 ? -0.394 -4.902 -2.119 1.00 98.44 121 ALA A C 1
ATOM 938 O O . ALA A 1 121 ? -0.619 -6.107 -2.238 1.00 98.44 121 ALA A O 1
ATOM 939 N N . LEU A 1 122 ? -0.891 -4.186 -1.105 1.00 95.69 122 LEU A N 1
ATOM 940 C CA . LEU A 1 122 ? -1.702 -4.791 -0.041 1.00 95.69 122 LEU A CA 1
ATOM 941 C C . LEU A 1 122 ? -3.050 -5.303 -0.561 1.00 95.69 122 LEU A C 1
ATOM 943 O O . LEU A 1 122 ? -3.452 -6.418 -0.236 1.00 95.69 122 LEU A O 1
ATOM 947 N N . VAL A 1 123 ? -3.711 -4.532 -1.423 1.00 93.88 123 VAL A N 1
ATOM 948 C CA . VAL A 1 123 ? -5.030 -4.865 -1.974 1.00 93.88 123 VAL A CA 1
ATOM 949 C C . VAL A 1 123 ? -4.956 -6.055 -2.935 1.00 93.88 123 VAL A C 1
ATOM 951 O O . VAL A 1 123 ? -5.749 -6.998 -2.832 1.00 93.88 123 VAL A O 1
ATOM 954 N N . ILE A 1 124 ? -3.989 -6.065 -3.862 1.00 95.00 124 ILE A N 1
ATOM 955 C CA . ILE A 1 124 ? -3.893 -7.133 -4.875 1.00 95.00 124 ILE A CA 1
ATOM 956 C C . ILE A 1 124 ? -3.139 -8.373 -4.380 1.00 95.00 124 ILE A C 1
ATOM 958 O O . ILE A 1 124 ? -3.042 -9.356 -5.113 1.00 95.00 124 ILE A O 1
ATOM 962 N N . GLY A 1 125 ? -2.600 -8.335 -3.160 1.00 92.06 125 GLY A N 1
ATOM 963 C CA . GLY A 1 125 ? -1.692 -9.337 -2.609 1.00 92.06 125 GLY A CA 1
ATOM 964 C C . GLY A 1 125 ? -2.322 -10.670 -2.182 1.00 92.06 125 GLY A C 1
ATOM 965 O O . GLY A 1 125 ? -3.472 -10.964 -2.480 1.00 92.06 125 GLY A O 1
ATOM 966 N N . PRO A 1 126 ? -1.575 -11.540 -1.496 1.00 83.88 126 PRO A N 1
ATOM 967 C CA . PRO A 1 126 ? -2.071 -12.856 -1.079 1.00 83.88 126 PRO A CA 1
ATOM 968 C C . PRO A 1 126 ? -3.116 -12.797 0.047 1.00 83.88 126 PRO A C 1
ATOM 970 O O . PRO A 1 126 ? -4.060 -13.588 0.042 1.00 83.88 126 PRO A O 1
ATOM 973 N N . SER A 1 127 ? -2.960 -11.859 0.984 1.00 81.38 127 SER A N 1
ATOM 974 C CA . SER A 1 127 ? -3.657 -11.851 2.274 1.00 81.38 127 SER A CA 1
ATOM 975 C C . SER A 1 127 ? -4.118 -10.442 2.645 1.00 81.38 127 SER A C 1
ATOM 977 O O . SER A 1 127 ? -3.451 -9.465 2.307 1.00 81.38 127 SER A O 1
ATOM 979 N N . LEU A 1 128 ? -5.233 -10.341 3.376 1.00 79.25 128 LEU A N 1
ATOM 980 C CA . LEU A 1 128 ? -5.703 -9.076 3.946 1.00 79.25 128 LEU A CA 1
ATOM 981 C C . LEU A 1 128 ? -4.721 -8.593 5.025 1.00 79.25 128 LEU A C 1
ATOM 983 O O . LEU A 1 128 ? -4.359 -9.355 5.923 1.00 79.25 128 LEU A O 1
ATOM 987 N N . VAL A 1 129 ? -4.327 -7.323 4.949 1.00 80.94 129 VAL A N 1
ATOM 988 C CA . VAL A 1 129 ? -3.505 -6.639 5.957 1.00 80.94 129 VAL A CA 1
ATOM 989 C C . VAL A 1 129 ? -4.365 -5.566 6.606 1.00 80.94 129 VAL A C 1
ATOM 991 O O . VAL A 1 129 ? -4.945 -4.747 5.899 1.00 80.94 129 VAL A O 1
ATOM 994 N N . SER A 1 130 ? -4.477 -5.570 7.934 1.00 79.12 130 SER A N 1
ATOM 995 C CA . SER A 1 130 ? -5.361 -4.620 8.613 1.00 79.12 130 SER A CA 1
ATOM 996 C C . SER A 1 130 ? -4.751 -3.226 8.772 1.00 79.12 130 SER A C 1
ATOM 998 O O . SER A 1 130 ? -3.523 -3.121 8.854 1.00 79.12 130 SER A O 1
ATOM 1000 N N . PRO A 1 131 ? -5.577 -2.171 8.925 1.00 80.81 131 PRO A N 1
ATOM 1001 C CA . PRO A 1 131 ? -5.108 -0.804 9.167 1.00 80.81 131 PRO A CA 1
ATOM 1002 C C . PRO A 1 131 ? -4.087 -0.704 10.294 1.00 80.81 131 PRO A C 1
ATOM 1004 O O . PRO A 1 131 ? -2.990 -0.186 10.114 1.00 80.81 131 PRO A O 1
ATOM 1007 N N . SER A 1 132 ? -4.372 -1.333 11.430 1.00 79.19 132 SER A N 1
ATOM 1008 C CA . SER A 1 132 ? -3.441 -1.435 12.563 1.00 79.19 132 SER A CA 1
ATOM 1009 C C . SER A 1 132 ? -2.049 -1.997 12.224 1.00 79.19 132 SER A C 1
ATOM 1011 O O . SER A 1 132 ? -1.088 -1.689 12.925 1.00 79.19 132 SER A O 1
ATOM 1013 N N . GLN A 1 133 ? -1.913 -2.817 11.176 1.00 82.94 133 GLN A N 1
ATOM 1014 C CA . GLN A 1 133 ? -0.625 -3.363 10.746 1.00 82.94 133 GLN A CA 1
ATOM 1015 C C . GLN A 1 133 ? 0.109 -2.434 9.781 1.00 82.94 133 GLN A C 1
ATOM 1017 O O . GLN A 1 133 ? 1.332 -2.337 9.870 1.00 82.94 133 GLN A O 1
ATOM 1022 N N . TYR A 1 134 ? -0.603 -1.795 8.847 1.00 90.12 134 TYR A N 1
ATOM 1023 C CA . TYR A 1 134 ? 0.027 -1.004 7.790 1.00 90.12 134 TYR A CA 1
ATOM 1024 C C . TYR A 1 134 ? 0.163 0.483 8.133 1.00 90.12 134 TYR A C 1
ATOM 1026 O O . TYR A 1 134 ? 1.095 1.115 7.648 1.00 90.12 134 TYR A O 1
ATOM 1034 N N . THR A 1 135 ? -0.710 1.048 8.974 1.00 90.12 135 THR A N 1
ATOM 1035 C CA . THR A 1 135 ? -0.723 2.487 9.283 1.00 90.12 135 THR A CA 1
ATOM 1036 C C . THR A 1 135 ? 0.606 2.998 9.845 1.00 90.12 135 THR A C 1
ATOM 1038 O O . THR A 1 135 ? 1.049 4.047 9.382 1.00 90.12 135 THR A O 1
ATOM 1041 N N . PRO A 1 136 ? 1.311 2.288 10.751 1.00 88.75 136 PRO A N 1
ATOM 1042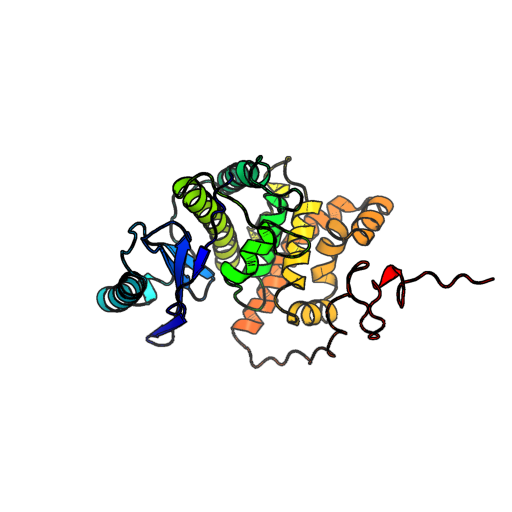 C CA . PRO A 1 136 ? 2.624 2.745 11.213 1.00 88.75 136 PRO A CA 1
ATOM 1043 C C . PRO A 1 136 ? 3.658 2.878 10.085 1.00 88.75 136 PRO A C 1
ATOM 1045 O O . PRO A 1 136 ? 4.515 3.750 10.133 1.00 88.75 136 PRO A O 1
ATOM 1048 N N . TRP A 1 137 ? 3.557 2.058 9.034 1.00 94.31 137 TRP A N 1
ATOM 1049 C CA . TRP A 1 137 ? 4.470 2.110 7.885 1.00 94.31 137 TRP A CA 1
ATOM 1050 C C . TRP A 1 137 ? 4.198 3.284 6.947 1.00 94.31 137 TRP A C 1
ATOM 1052 O O . TRP A 1 137 ? 5.087 3.666 6.195 1.00 94.31 137 TRP A O 1
ATOM 1062 N N . ILE A 1 138 ? 2.997 3.867 6.999 1.00 94.81 138 ILE A N 1
ATOM 1063 C CA . ILE A 1 138 ? 2.687 5.101 6.266 1.00 94.81 138 ILE A CA 1
ATOM 1064 C C . ILE A 1 138 ? 3.472 6.276 6.856 1.00 94.81 138 ILE A C 1
ATOM 1066 O O . ILE A 1 138 ? 3.922 7.143 6.116 1.00 94.81 138 ILE A O 1
ATOM 1070 N N . TRP A 1 139 ? 3.647 6.298 8.178 1.00 92.12 139 TRP A N 1
ATOM 1071 C CA . TRP A 1 139 ? 4.314 7.389 8.891 1.00 92.12 139 TRP A CA 1
ATOM 1072 C C . TRP A 1 139 ? 5.811 7.150 9.109 1.00 92.12 139 TRP A C 1
ATOM 1074 O O . TRP A 1 139 ? 6.543 8.110 9.315 1.00 92.12 139 TRP A O 1
ATOM 1084 N N . ASP A 1 140 ? 6.260 5.897 9.023 1.00 91.56 140 ASP A N 1
ATOM 1085 C CA . ASP A 1 140 ? 7.661 5.494 9.135 1.00 91.56 140 ASP A CA 1
ATOM 1086 C C . ASP A 1 140 ? 7.973 4.338 8.185 1.00 91.56 140 ASP A C 1
ATOM 1088 O O . ASP A 1 140 ? 7.746 3.162 8.493 1.00 91.56 140 ASP A O 1
ATOM 1092 N N . MET A 1 141 ? 8.550 4.673 7.033 1.00 92.81 141 MET A N 1
ATOM 1093 C CA . MET A 1 141 ? 8.935 3.688 6.025 1.00 92.81 141 MET A CA 1
ATOM 1094 C C . MET A 1 141 ? 10.079 2.755 6.467 1.00 92.81 141 MET A C 1
ATOM 1096 O O . MET A 1 141 ? 10.243 1.673 5.898 1.00 92.81 141 MET A O 1
ATOM 1100 N N . ASP A 1 142 ? 10.869 3.140 7.471 1.00 88.62 142 ASP A N 1
ATOM 1101 C CA . ASP A 1 142 ? 12.073 2.417 7.884 1.00 88.62 142 ASP A CA 1
ATOM 1102 C C . ASP A 1 142 ? 11.774 1.360 8.956 1.00 88.62 142 ASP A C 1
ATOM 1104 O O . ASP A 1 142 ? 12.216 0.206 8.851 1.00 88.62 142 ASP A O 1
ATOM 1108 N N . GLU A 1 143 ? 11.056 1.745 10.014 1.00 87.88 143 GLU A N 1
ATOM 1109 C CA . GLU A 1 143 ? 10.810 0.886 11.174 1.00 87.88 143 GLU A CA 1
ATOM 1110 C C . GLU A 1 143 ? 9.331 0.597 11.453 1.00 87.88 143 GLU A C 1
ATOM 1112 O O . GLU A 1 143 ? 9.061 -0.342 12.216 1.00 87.88 143 GLU A O 1
ATOM 1117 N N . GLY A 1 144 ? 8.401 1.341 10.842 1.00 87.75 144 GLY A N 1
ATOM 1118 C CA . GLY A 1 144 ? 6.970 1.268 11.133 1.00 87.75 144 GLY A CA 1
ATOM 1119 C C . GLY A 1 144 ? 6.662 1.576 12.599 1.00 87.75 144 GLY A C 1
ATOM 1120 O O . GLY A 1 144 ? 5.886 0.852 13.227 1.00 87.75 144 GLY A O 1
ATOM 1121 N N . LYS A 1 145 ? 7.355 2.560 13.183 1.00 81.12 145 LYS A N 1
ATOM 1122 C CA . LYS A 1 145 ? 7.235 2.932 14.599 1.00 81.12 145 LYS A CA 1
ATOM 1123 C C . LYS A 1 145 ? 6.896 4.390 14.833 1.00 81.12 145 LYS A C 1
ATOM 1125 O O . LYS A 1 145 ? 6.419 4.677 15.930 1.00 81.12 145 LYS A O 1
ATOM 1130 N N . ASP A 1 146 ? 7.189 5.285 13.892 1.00 73.56 146 ASP A N 1
ATOM 1131 C CA . ASP A 1 146 ? 6.775 6.671 14.077 1.00 73.56 146 ASP A CA 1
ATOM 1132 C C . ASP A 1 146 ? 5.257 6.786 13.959 1.00 73.56 146 ASP A C 1
ATOM 1134 O O . ASP A 1 146 ? 4.587 6.085 13.197 1.00 73.56 146 ASP A O 1
ATOM 1138 N N . GLU A 1 147 ? 4.720 7.676 14.778 1.00 68.94 147 GLU A N 1
ATOM 1139 C CA . GLU A 1 147 ? 3.301 7.960 14.864 1.00 68.94 147 GLU A CA 1
ATOM 1140 C C . GLU A 1 147 ? 3.082 9.430 14.525 1.00 68.94 147 GLU A C 1
ATOM 1142 O O . GLU A 1 147 ? 3.905 10.299 14.827 1.00 68.94 147 GLU A O 1
ATOM 1147 N N . VAL A 1 148 ? 1.945 9.716 13.902 1.00 77.31 148 VAL A N 1
ATOM 1148 C CA . VAL A 1 148 ? 1.522 11.084 13.627 1.00 77.31 148 VAL A CA 1
ATOM 1149 C C . VAL A 1 148 ? 0.725 11.631 14.806 1.00 77.31 148 VAL A C 1
ATOM 1151 O O . VAL A 1 148 ? -0.169 10.978 15.345 1.00 77.31 148 VAL A O 1
ATOM 1154 N N . ILE A 1 149 ? 1.021 12.870 15.193 1.00 76.06 149 ILE A N 1
ATOM 1155 C CA . ILE A 1 149 ? 0.245 13.588 16.203 1.00 76.06 149 ILE A CA 1
ATOM 1156 C C . ILE A 1 149 ? -0.723 14.517 15.478 1.00 76.06 149 ILE A C 1
ATOM 1158 O O . ILE A 1 149 ? -0.339 15.576 14.978 1.00 76.06 149 ILE A O 1
ATOM 1162 N N . TYR A 1 150 ? -1.993 14.123 15.430 1.00 78.38 150 TYR A N 1
ATOM 1163 C CA . TYR A 1 150 ? -3.044 14.954 14.854 1.00 78.38 150 TYR A CA 1
ATOM 1164 C C . TYR A 1 150 ? -3.381 16.140 15.758 1.00 78.38 150 TYR A C 1
ATOM 1166 O O . TYR A 1 150 ? -3.395 16.038 16.984 1.00 78.38 150 TYR A O 1
ATOM 1174 N N . ASN A 1 151 ? -3.722 17.273 15.142 1.00 76.25 151 ASN A N 1
ATOM 1175 C CA . ASN A 1 151 ? -4.149 18.466 15.876 1.00 76.25 151 ASN A CA 1
ATOM 1176 C C . ASN A 1 151 ? -5.593 18.352 16.389 1.00 76.25 151 ASN A C 1
ATOM 1178 O O . ASN A 1 151 ? -5.985 19.087 17.298 1.00 76.25 151 ASN A O 1
ATOM 1182 N N . SER A 1 152 ? -6.399 17.477 15.781 1.00 76.31 152 SER A N 1
ATOM 1183 C CA . SER A 1 152 ? -7.787 17.226 16.161 1.00 76.31 152 SER A CA 1
ATOM 1184 C C . SER A 1 152 ? -8.271 15.849 15.700 1.00 76.31 152 SER A C 1
ATOM 1186 O O . SER A 1 152 ? -7.739 15.266 14.755 1.00 76.31 152 SER A O 1
ATOM 1188 N N . MET A 1 153 ? -9.349 15.378 16.333 1.00 71.44 153 MET A N 1
ATOM 1189 C CA . MET A 1 153 ? -10.125 14.217 15.881 1.00 71.44 153 MET A CA 1
ATOM 1190 C C 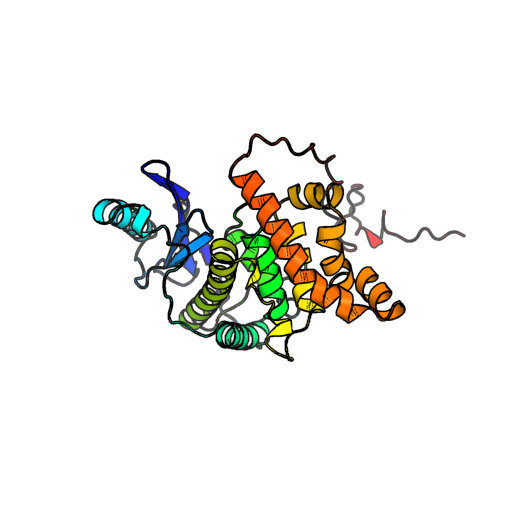. MET A 1 153 ? -10.631 14.366 14.447 1.00 71.44 153 MET A C 1
ATOM 1192 O O . MET A 1 153 ? -10.572 13.418 13.676 1.00 71.44 153 MET A O 1
ATOM 1196 N N . GLU A 1 154 ? -11.086 15.563 14.074 1.00 74.06 154 GLU A N 1
ATOM 1197 C CA . GLU A 1 154 ? -11.555 15.850 12.715 1.00 74.06 154 GLU A CA 1
ATOM 1198 C C . GLU A 1 154 ? -10.437 15.631 11.685 1.00 74.06 154 GLU A C 1
ATOM 1200 O O . GLU A 1 154 ? -10.662 14.975 10.675 1.00 74.06 154 GLU A O 1
ATOM 1205 N N . GLN A 1 155 ? -9.210 16.082 11.979 1.00 76.19 155 GLN A N 1
ATOM 1206 C CA . GLN A 1 155 ? -8.056 15.867 11.102 1.00 76.19 155 GLN A CA 1
ATOM 1207 C C . GLN A 1 155 ? -7.690 14.378 10.994 1.00 76.19 155 GLN A C 1
ATOM 1209 O O . GLN A 1 155 ? -7.347 13.899 9.912 1.00 76.19 155 GLN A O 1
ATOM 1214 N N . MET A 1 156 ? -7.775 13.634 12.101 1.00 79.25 156 MET A N 1
ATOM 1215 C CA . MET A 1 156 ? -7.559 12.184 12.106 1.00 79.25 156 MET A CA 1
ATOM 1216 C C . MET A 1 156 ? -8.609 11.469 11.245 1.00 79.25 156 MET A C 1
ATOM 1218 O O . MET A 1 156 ? -8.248 10.671 10.384 1.00 79.2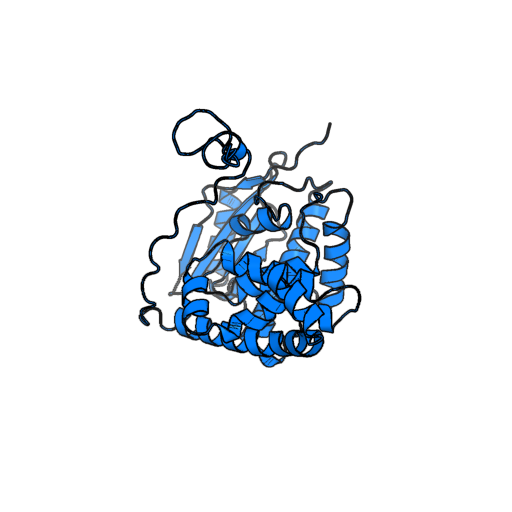5 156 MET A O 1
ATOM 1222 N N . GLN A 1 157 ? -9.894 11.777 11.440 1.00 75.81 157 GLN A N 1
ATOM 1223 C CA . GLN A 1 157 ? -11.002 11.197 10.677 1.00 75.81 157 GLN A CA 1
ATOM 1224 C C . GLN A 1 157 ? -10.904 11.531 9.186 1.00 75.81 157 GLN A C 1
ATOM 1226 O O . GLN A 1 157 ? -11.103 10.653 8.351 1.00 75.81 157 GLN A O 1
ATOM 1231 N N . GLU A 1 158 ? -10.541 12.769 8.845 1.00 82.19 158 GLU A N 1
ATOM 1232 C CA . GLU A 1 158 ? -10.298 13.185 7.462 1.00 82.19 158 GLU A CA 1
ATOM 1233 C C . GLU A 1 158 ? -9.153 12.378 6.835 1.00 82.19 158 GLU A C 1
ATOM 1235 O O . GLU A 1 158 ? -9.315 11.818 5.752 1.00 82.19 158 GLU A O 1
ATOM 1240 N N . THR A 1 159 ? -8.028 12.238 7.542 1.00 84.94 159 THR A N 1
ATOM 1241 C CA . THR A 1 159 ? -6.863 11.480 7.057 1.00 84.94 159 THR A CA 1
ATOM 1242 C C . THR A 1 159 ? -7.203 10.005 6.840 1.00 84.94 159 THR A C 1
ATOM 1244 O O . THR A 1 159 ? -6.899 9.447 5.785 1.00 84.94 159 THR A O 1
ATOM 1247 N N . MET A 1 160 ? -7.896 9.379 7.796 1.00 84.06 160 MET A N 1
ATOM 1248 C CA . MET A 1 160 ? -8.337 7.985 7.671 1.00 84.06 160 MET A CA 1
ATOM 1249 C C . MET A 1 160 ? -9.350 7.811 6.535 1.00 84.06 160 MET A C 1
ATOM 1251 O O . MET A 1 160 ? -9.249 6.861 5.762 1.00 84.06 160 MET A O 1
ATOM 1255 N N . GLY A 1 161 ? -10.275 8.759 6.367 1.00 82.31 161 GLY A N 1
ATOM 1256 C CA . GLY A 1 161 ? -11.215 8.771 5.247 1.00 82.31 161 GLY A CA 1
ATOM 1257 C C . GLY A 1 161 ? -10.516 8.846 3.886 1.00 82.31 161 GLY A C 1
ATOM 1258 O O . GLY A 1 161 ? -10.925 8.160 2.949 1.00 82.31 161 GLY A O 1
ATOM 1259 N N . LEU A 1 162 ? -9.431 9.620 3.778 1.00 90.81 162 LEU A N 1
ATOM 1260 C CA . LEU A 1 162 ? -8.612 9.696 2.564 1.00 90.81 162 LEU A CA 1
ATOM 1261 C C . LEU A 1 162 ? -7.848 8.393 2.301 1.00 90.81 162 LEU A C 1
ATOM 1263 O O . LEU A 1 162 ? -7.863 7.916 1.166 1.00 90.81 162 LEU A O 1
ATOM 1267 N N . PHE A 1 163 ? -7.240 7.776 3.323 1.00 91.88 163 PHE A N 1
ATOM 1268 C CA . PHE A 1 163 ? -6.621 6.451 3.176 1.00 91.88 163 PHE A CA 1
ATOM 1269 C C . PHE A 1 163 ? -7.628 5.424 2.656 1.00 91.88 163 PHE A C 1
ATOM 1271 O O . PHE A 1 163 ? -7.352 4.725 1.679 1.00 91.88 163 PHE A O 1
ATOM 1278 N N . MET A 1 164 ? -8.822 5.384 3.249 1.00 85.25 164 MET A N 1
ATOM 1279 C CA . MET A 1 164 ? -9.872 4.464 2.824 1.00 85.25 164 MET A CA 1
ATOM 1280 C C . MET A 1 164 ? -10.356 4.737 1.404 1.00 85.25 164 MET A C 1
ATOM 1282 O O . MET A 1 164 ? -10.599 3.799 0.650 1.00 85.25 164 MET A O 1
ATOM 1286 N N . ALA A 1 165 ? -10.453 6.002 0.998 1.00 87.75 165 ALA A N 1
ATOM 1287 C CA . ALA A 1 165 ? -10.819 6.349 -0.368 1.00 87.75 165 ALA A CA 1
ATOM 1288 C C . ALA A 1 165 ? -9.788 5.839 -1.393 1.00 87.75 165 ALA A C 1
ATOM 1290 O O . ALA A 1 165 ? -10.183 5.319 -2.437 1.00 87.75 165 ALA A O 1
ATOM 1291 N N . VAL A 1 166 ? -8.484 5.925 -1.094 1.00 94.69 166 VAL A N 1
ATOM 1292 C CA . VAL A 1 166 ? -7.430 5.356 -1.958 1.00 94.69 166 VAL A CA 1
ATOM 1293 C C . VAL A 1 166 ? -7.517 3.830 -1.982 1.00 94.69 166 VAL A C 1
ATOM 1295 O O . VAL A 1 166 ? -7.516 3.234 -3.058 1.00 94.69 166 VAL A O 1
ATOM 1298 N N . TRP A 1 167 ? -7.644 3.195 -0.815 1.00 92.81 167 TRP A N 1
ATOM 1299 C CA . TRP A 1 167 ? -7.772 1.741 -0.707 1.00 92.81 167 TRP A CA 1
ATOM 1300 C C . TRP A 1 167 ? -8.961 1.207 -1.517 1.00 92.81 167 TRP A C 1
ATOM 1302 O O . TRP A 1 167 ? -8.796 0.331 -2.367 1.00 92.81 167 TRP A O 1
ATOM 1312 N N . ASN A 1 168 ? -10.147 1.785 -1.311 1.00 86.31 168 ASN A N 1
ATOM 1313 C CA . ASN A 1 168 ? -11.374 1.385 -1.996 1.00 86.31 168 ASN A CA 1
ATOM 1314 C C . ASN A 1 168 ? -11.289 1.646 -3.505 1.00 86.31 168 ASN A C 1
ATOM 1316 O O . ASN A 1 168 ? -11.776 0.839 -4.289 1.00 86.31 168 ASN A O 1
ATOM 1320 N N . HIS A 1 169 ? -10.630 2.727 -3.940 1.00 91.44 169 HIS A N 1
ATOM 1321 C CA . HIS A 1 169 ? -10.404 2.980 -5.364 1.00 91.44 169 HIS A CA 1
ATOM 1322 C C . HIS A 1 169 ? -9.579 1.868 -6.027 1.00 91.44 169 HIS A C 1
ATOM 1324 O O . HIS A 1 169 ? -9.932 1.392 -7.110 1.00 91.44 169 HIS A O 1
ATOM 1330 N N . VAL A 1 170 ? -8.496 1.433 -5.378 1.00 94.12 170 VAL A N 1
ATOM 1331 C CA . VAL A 1 170 ? -7.678 0.315 -5.864 1.00 94.12 170 VAL A CA 1
ATOM 1332 C C . VAL A 1 170 ? -8.507 -0.972 -5.868 1.00 94.12 170 VAL A C 1
ATOM 1334 O O . VAL A 1 170 ? -8.559 -1.662 -6.886 1.00 94.12 170 VAL A O 1
ATOM 1337 N N . ALA A 1 171 ? -9.187 -1.285 -4.762 1.00 88.88 171 ALA A N 1
ATOM 1338 C CA . ALA A 1 171 ? -9.986 -2.502 -4.628 1.00 88.88 171 ALA A CA 1
ATOM 1339 C C . ALA A 1 171 ? -11.101 -2.583 -5.681 1.00 88.88 171 ALA A C 1
ATOM 1341 O O . ALA A 1 171 ? -11.268 -3.622 -6.327 1.00 88.88 171 ALA A O 1
ATOM 1342 N N . GLU A 1 172 ? -11.811 -1.481 -5.925 1.00 85.50 172 GLU A N 1
ATOM 1343 C CA . GLU A 1 172 ? -12.845 -1.400 -6.958 1.00 85.50 172 GLU A CA 1
ATOM 1344 C C . GLU A 1 172 ? -12.246 -1.549 -8.362 1.00 85.50 172 GLU A C 1
ATOM 1346 O O . GLU A 1 172 ? -12.756 -2.311 -9.182 1.00 85.50 172 GLU A O 1
ATOM 1351 N N . SER A 1 173 ? -11.112 -0.900 -8.644 1.00 89.31 173 SER A N 1
ATOM 1352 C CA . SER A 1 173 ? -10.458 -1.006 -9.956 1.00 89.31 173 SER A CA 1
ATOM 1353 C C . SER A 1 173 ? -10.074 -2.452 -10.281 1.00 89.31 173 SER A C 1
ATOM 1355 O O . SER A 1 173 ? -10.373 -2.950 -11.362 1.00 89.31 173 SER A O 1
ATOM 1357 N N . PHE A 1 174 ? -9.465 -3.169 -9.334 1.00 90.81 174 PHE A N 1
ATOM 1358 C CA . PHE A 1 174 ? -9.039 -4.555 -9.556 1.00 90.81 174 PHE A CA 1
ATOM 1359 C C . PHE A 1 174 ? -10.178 -5.577 -9.491 1.00 90.81 174 PHE A C 1
ATOM 1361 O O . PHE A 1 174 ? -10.043 -6.675 -10.031 1.00 90.81 174 PHE A O 1
ATOM 1368 N N . SER A 1 175 ? -11.306 -5.250 -8.869 1.00 87.06 175 SER A N 1
ATOM 1369 C CA . SER A 1 175 ? -12.461 -6.151 -8.835 1.00 87.06 175 SER A CA 1
ATOM 1370 C C . SER A 1 175 ? -13.415 -5.960 -10.020 1.00 87.06 175 SER A C 1
ATOM 1372 O O . SER A 1 175 ? -14.063 -6.928 -10.426 1.00 87.06 175 SER A O 1
ATOM 1374 N N . SER A 1 176 ? -13.460 -4.766 -10.621 1.00 83.62 176 SER A N 1
ATOM 1375 C CA . SER A 1 176 ? -14.316 -4.443 -11.772 1.00 83.62 176 SER A CA 1
ATOM 1376 C C . SER A 1 176 ? -13.613 -4.623 -13.128 1.00 83.62 176 SER A C 1
ATOM 1378 O O . SER A 1 176 ? -14.022 -5.469 -13.927 1.00 83.62 176 SER A O 1
ATOM 1380 N N . ASP A 1 177 ? -12.547 -3.864 -13.389 1.00 89.19 177 ASP A N 1
ATOM 1381 C CA . ASP A 1 177 ? -11.719 -3.930 -14.598 1.00 89.19 177 ASP A CA 1
ATOM 1382 C C . ASP A 1 177 ? -10.244 -3.654 -14.249 1.00 89.19 177 ASP A C 1
ATOM 1384 O O . ASP A 1 177 ? -9.774 -2.518 -14.340 1.00 89.19 177 ASP A O 1
ATOM 1388 N N . PRO A 1 178 ? -9.457 -4.692 -13.902 1.00 91.62 178 PRO A N 1
ATOM 1389 C CA . PRO A 1 178 ? -8.037 -4.534 -13.592 1.00 91.62 178 PRO A CA 1
ATOM 1390 C C . PRO A 1 178 ? -7.235 -3.779 -14.655 1.00 91.62 178 PRO A C 1
ATOM 1392 O O . PRO A 1 178 ? -6.222 -3.161 -14.340 1.00 91.62 178 PRO A O 1
ATOM 1395 N N . SER A 1 179 ? -7.649 -3.862 -15.925 1.00 93.56 179 SER A N 1
ATOM 1396 C CA . SER A 1 179 ? -6.919 -3.249 -17.034 1.00 93.56 179 SER A CA 1
ATOM 1397 C C . SER A 1 179 ? -7.133 -1.740 -17.142 1.00 93.56 179 SER A C 1
ATOM 1399 O O . SER A 1 179 ? -6.349 -1.079 -17.821 1.00 93.56 179 SER A O 1
ATOM 1401 N N . SER A 1 180 ? -8.144 -1.193 -16.457 1.00 90.50 180 SER A N 1
ATOM 1402 C CA . SER A 1 180 ? -8.393 0.247 -16.393 1.00 90.50 180 SER A CA 1
ATOM 1403 C C . SER A 1 180 ? -7.638 0.951 -15.266 1.00 90.50 180 SER A C 1
ATOM 1405 O O . SER A 1 180 ? -7.715 2.173 -15.172 1.00 90.50 180 SER A O 1
ATOM 1407 N N . PHE A 1 181 ? -6.945 0.217 -14.388 1.00 94.88 181 PHE A N 1
ATOM 1408 C CA . PHE A 1 181 ? -6.190 0.830 -13.298 1.00 94.88 181 PHE A CA 1
ATOM 1409 C C . PHE A 1 181 ? -4.975 1.600 -13.836 1.00 94.88 181 PHE A C 1
ATOM 1411 O O . PHE A 1 181 ? -4.052 1.018 -14.414 1.00 94.88 181 PHE A O 1
ATOM 1418 N N . GLU A 1 182 ? -4.959 2.911 -13.599 1.00 93.62 182 GLU A N 1
ATOM 1419 C CA . GLU A 1 182 ? -3.847 3.798 -13.936 1.00 93.62 182 GLU A CA 1
ATOM 1420 C C . GLU A 1 182 ? -3.164 4.299 -12.653 1.00 93.62 182 GLU A C 1
ATOM 1422 O O . GLU A 1 182 ? -3.784 5.059 -11.903 1.00 93.62 182 GLU A O 1
ATOM 1427 N N . PRO A 1 183 ? -1.895 3.915 -12.405 1.00 96.88 183 PRO A N 1
ATOM 1428 C CA . PRO A 1 183 ? -1.083 4.483 -11.330 1.00 96.88 183 PRO A CA 1
ATOM 1429 C C . PRO A 1 183 ? -1.012 6.015 -11.372 1.00 96.88 183 PRO A C 1
ATOM 1431 O O . PRO A 1 183 ? -0.944 6.607 -12.452 1.00 96.88 183 PRO A O 1
ATOM 1434 N N . ALA A 1 184 ? -0.920 6.651 -10.204 1.00 95.00 184 ALA A N 1
ATOM 1435 C CA . ALA A 1 184 ? -0.888 8.103 -10.021 1.00 95.00 184 ALA A CA 1
ATOM 1436 C C . ALA A 1 184 ? 0.090 8.831 -10.960 1.00 95.00 184 ALA A C 1
ATOM 1438 O O . ALA A 1 184 ? -0.254 9.863 -11.535 1.00 95.00 184 ALA A O 1
ATOM 1439 N N . TYR A 1 185 ? 1.275 8.265 -11.204 1.00 94.50 185 TYR A N 1
ATOM 1440 C CA . TYR A 1 185 ? 2.292 8.860 -12.081 1.00 94.50 185 TYR A CA 1
ATOM 1441 C C . TYR A 1 185 ? 1.919 8.911 -13.577 1.00 94.50 185 TYR A C 1
ATOM 1443 O O . TYR A 1 185 ? 2.637 9.525 -14.368 1.00 94.50 185 TYR A O 1
ATOM 1451 N N . PHE A 1 186 ? 0.827 8.265 -14.003 1.00 92.69 186 PHE A N 1
ATOM 1452 C CA . PHE A 1 186 ? 0.226 8.486 -15.326 1.00 92.69 186 PHE A CA 1
ATOM 1453 C C . PHE A 1 186 ? -0.829 9.596 -15.320 1.00 92.69 186 PHE A C 1
ATOM 1455 O O . PHE A 1 186 ? -1.076 10.197 -16.367 1.00 92.69 186 PHE A O 1
ATOM 1462 N N . ARG A 1 187 ? -1.433 9.876 -14.161 1.00 88.69 187 ARG A N 1
ATOM 1463 C CA . ARG A 1 187 ? -2.548 10.818 -14.016 1.00 88.69 187 ARG A CA 1
ATOM 1464 C C . ARG A 1 187 ? -2.080 12.247 -13.748 1.00 88.69 187 ARG A C 1
ATOM 1466 O O . ARG A 1 187 ? -2.676 13.183 -14.281 1.00 88.69 187 ARG A O 1
ATOM 1473 N N . ALA A 1 188 ? -0.986 12.428 -13.005 1.00 84.88 188 ALA A N 1
ATOM 1474 C CA . ALA A 1 188 ? -0.422 13.748 -12.721 1.00 84.88 188 ALA A CA 1
ATOM 1475 C C . ALA A 1 188 ? 1.115 13.763 -12.735 1.00 84.88 188 ALA A C 1
ATOM 1477 O O . ALA A 1 188 ? 1.772 12.759 -12.473 1.00 84.88 188 ALA A O 1
ATOM 1478 N N . VAL A 1 189 ? 1.694 14.925 -13.058 1.00 79.81 189 VAL A N 1
ATOM 1479 C CA . VAL A 1 189 ? 3.152 15.092 -13.223 1.00 79.81 189 VAL A CA 1
ATOM 1480 C C . VAL A 1 189 ? 3.896 15.273 -11.902 1.00 79.81 189 VAL A C 1
ATOM 1482 O O . VAL A 1 189 ? 5.116 15.119 -11.880 1.00 79.81 189 VAL A O 1
ATOM 1485 N N . GLU A 1 190 ? 3.194 15.633 -10.826 1.00 83.12 190 GLU A N 1
ATOM 1486 C CA . GLU A 1 190 ? 3.765 15.725 -9.479 1.00 83.12 190 GLU A CA 1
ATOM 1487 C C . GLU A 1 190 ? 4.147 14.363 -8.885 1.00 83.12 190 GLU A C 1
ATOM 1489 O O . GLU A 1 190 ? 5.035 14.310 -8.039 1.00 83.12 190 GLU A O 1
ATOM 1494 N N . TRP A 1 191 ? 3.538 13.270 -9.351 1.00 86.81 191 TRP A N 1
ATOM 1495 C CA . TRP A 1 191 ? 3.777 11.931 -8.817 1.00 86.81 191 TRP A CA 1
ATOM 1496 C C . TRP A 1 191 ? 4.734 11.139 -9.701 1.00 86.81 191 TRP A C 1
ATOM 1498 O O . TRP A 1 191 ? 4.530 10.978 -10.905 1.00 86.81 191 TRP A O 1
ATOM 1508 N N . GLY A 1 192 ? 5.811 10.640 -9.097 1.00 90.00 192 GLY A N 1
ATOM 1509 C CA . GLY A 1 192 ? 6.844 9.886 -9.792 1.00 90.00 192 GLY A CA 1
ATOM 1510 C C . GLY A 1 192 ? 6.630 8.375 -9.733 1.00 90.00 192 GLY A C 1
ATOM 1511 O O . GLY A 1 192 ? 6.141 7.813 -8.753 1.00 90.00 192 GLY A O 1
ATOM 1512 N N . ALA A 1 193 ? 7.042 7.693 -10.805 1.00 96.38 193 ALA A N 1
ATOM 1513 C CA . ALA A 1 193 ? 7.025 6.232 -10.874 1.00 96.38 193 ALA A CA 1
ATOM 1514 C C . ALA A 1 193 ? 8.047 5.569 -9.934 1.00 96.38 193 ALA A C 1
ATOM 1516 O O . ALA A 1 193 ? 7.922 4.377 -9.660 1.00 96.38 193 ALA A O 1
ATOM 1517 N N . THR A 1 194 ? 9.059 6.314 -9.476 1.00 96.81 194 THR A N 1
ATOM 1518 C CA . THR A 1 194 ? 10.069 5.817 -8.534 1.00 96.81 194 THR A CA 1
ATOM 1519 C C . THR A 1 194 ? 9.428 5.564 -7.177 1.00 96.81 194 THR A C 1
ATOM 1521 O O . THR A 1 194 ? 9.427 4.430 -6.710 1.00 96.81 194 THR A O 1
ATOM 1524 N N . GLU A 1 195 ? 8.814 6.607 -6.623 1.00 96.44 195 GLU A N 1
ATOM 1525 C CA . GLU A 1 195 ? 8.151 6.647 -5.320 1.00 96.44 195 GLU A CA 1
ATOM 1526 C C . GLU A 1 195 ? 7.005 5.627 -5.285 1.00 96.44 195 GLU A C 1
ATOM 1528 O O . GLU A 1 195 ? 6.927 4.768 -4.407 1.00 96.44 195 GLU A O 1
ATOM 1533 N N . TRP A 1 196 ? 6.192 5.599 -6.346 1.00 98.56 196 TRP A N 1
ATOM 1534 C CA . TRP A 1 196 ? 5.120 4.616 -6.490 1.00 98.56 196 TRP A CA 1
ATOM 1535 C C . TRP A 1 196 ? 5.644 3.171 -6.461 1.00 98.56 196 TRP A C 1
ATOM 1537 O O . TRP A 1 196 ? 5.110 2.304 -5.766 1.00 98.56 196 TRP A O 1
ATOM 1547 N N . CYS A 1 197 ? 6.708 2.877 -7.220 1.00 98.75 197 CYS A N 1
ATOM 1548 C CA . CYS A 1 197 ? 7.270 1.526 -7.264 1.00 98.75 197 CYS A CA 1
ATOM 1549 C C . CYS A 1 197 ? 7.979 1.142 -5.963 1.00 98.75 197 CYS A C 1
ATOM 1551 O O . CYS A 1 197 ? 7.968 -0.037 -5.612 1.00 98.75 197 CYS A O 1
ATOM 1553 N N . GLU A 1 198 ? 8.578 2.097 -5.255 1.00 98.25 198 GLU A N 1
ATOM 1554 C CA . GLU A 1 198 ? 9.147 1.893 -3.924 1.00 98.25 198 GLU A CA 1
ATOM 1555 C C . GLU A 1 198 ? 8.062 1.461 -2.932 1.00 98.25 198 GLU A C 1
ATOM 1557 O O . GLU A 1 198 ? 8.185 0.393 -2.328 1.00 98.25 198 GLU A O 1
ATOM 1562 N N . GLY A 1 199 ? 6.946 2.194 -2.867 1.00 98.38 199 GLY A N 1
ATOM 1563 C CA . GLY A 1 199 ? 5.799 1.830 -2.035 1.00 98.38 199 GLY A CA 1
ATOM 1564 C C . GLY A 1 199 ? 5.252 0.438 -2.355 1.00 98.38 199 GLY A C 1
ATOM 1565 O O . GLY A 1 199 ? 5.063 -0.390 -1.457 1.00 98.38 199 GLY A O 1
ATOM 1566 N N . PHE A 1 200 ? 5.090 0.115 -3.644 1.00 98.75 200 PHE A N 1
ATOM 1567 C CA . PHE A 1 200 ? 4.675 -1.227 -4.066 1.00 98.75 200 PHE A CA 1
ATOM 1568 C C . PHE A 1 200 ? 5.654 -2.307 -3.587 1.00 98.75 200 PHE A C 1
ATOM 1570 O O . PHE A 1 200 ? 5.251 -3.320 -3.011 1.00 98.75 200 PHE A O 1
ATOM 1577 N N . LEU A 1 201 ? 6.960 -2.096 -3.781 1.00 98.38 201 LEU A N 1
ATOM 1578 C CA . LEU A 1 201 ? 7.985 -3.032 -3.328 1.00 98.38 201 LEU A CA 1
ATOM 1579 C C . LEU A 1 201 ? 7.967 -3.206 -1.808 1.00 98.38 201 LEU A C 1
ATOM 1581 O O . LEU A 1 201 ? 8.123 -4.342 -1.354 1.00 98.38 201 LEU A O 1
ATOM 1585 N N . MET A 1 202 ? 7.744 -2.143 -1.034 1.00 97.50 202 MET A N 1
ATOM 1586 C CA . MET A 1 202 ? 7.598 -2.227 0.420 1.00 97.50 202 MET A CA 1
ATOM 1587 C C . MET A 1 202 ? 6.418 -3.113 0.822 1.00 97.50 202 MET A C 1
ATOM 1589 O O . MET A 1 202 ? 6.596 -4.044 1.609 1.00 97.50 202 MET A O 1
ATOM 1593 N N . GLY A 1 203 ? 5.239 -2.911 0.227 1.00 96.56 203 GLY A N 1
ATOM 1594 C CA . GLY A 1 203 ? 4.055 -3.727 0.525 1.00 96.56 203 GLY A CA 1
ATOM 1595 C C . GLY A 1 203 ? 4.285 -5.222 0.273 1.00 96.56 203 GLY A C 1
ATOM 1596 O O . GLY A 1 203 ? 3.836 -6.067 1.047 1.00 96.56 203 GLY A O 1
ATOM 1597 N N . THR A 1 204 ? 5.089 -5.560 -0.740 1.00 96.62 204 THR A N 1
ATOM 1598 C CA . THR A 1 204 ? 5.446 -6.957 -1.059 1.00 96.62 204 THR A CA 1
ATOM 1599 C C . THR A 1 204 ? 6.482 -7.578 -0.110 1.00 96.62 204 THR A C 1
ATOM 1601 O O . THR A 1 204 ? 6.759 -8.774 -0.196 1.00 96.62 204 THR A O 1
ATOM 1604 N N . GLN A 1 205 ? 7.105 -6.785 0.766 1.00 93.94 205 GLN A N 1
ATOM 1605 C CA . GLN A 1 205 ? 8.214 -7.216 1.626 1.00 93.94 205 GLN A CA 1
ATOM 1606 C C . GLN A 1 205 ? 7.859 -7.289 3.114 1.00 93.94 205 GLN A C 1
ATOM 1608 O O . GLN A 1 205 ? 8.592 -7.941 3.860 1.00 93.94 205 GLN A O 1
ATOM 1613 N N . LEU A 1 206 ? 6.787 -6.620 3.547 1.00 90.94 206 LEU A N 1
ATOM 1614 C CA . LEU A 1 206 ? 6.523 -6.380 4.968 1.00 90.94 206 LEU A CA 1
ATOM 1615 C C . LEU A 1 206 ? 5.637 -7.430 5.644 1.00 90.94 206 LEU A C 1
ATOM 1617 O O . LEU A 1 206 ? 5.915 -7.803 6.784 1.00 90.94 206 LEU A O 1
ATOM 1621 N N . PHE A 1 207 ? 4.584 -7.900 4.973 1.00 86.06 207 PHE A N 1
ATOM 1622 C CA . PHE A 1 207 ? 3.492 -8.600 5.666 1.00 86.06 207 PHE A CA 1
ATOM 1623 C C . PHE A 1 207 ? 3.349 -10.080 5.317 1.00 86.06 207 PHE A C 1
ATOM 1625 O O . PHE A 1 207 ? 2.916 -10.854 6.167 1.00 86.06 207 PHE A O 1
ATOM 1632 N N . ASP A 1 208 ? 3.716 -10.488 4.101 1.00 83.06 208 ASP A N 1
ATOM 1633 C CA . ASP A 1 208 ? 3.486 -11.855 3.630 1.00 83.06 208 ASP A CA 1
ATOM 1634 C C . ASP A 1 208 ? 4.685 -12.377 2.832 1.00 83.06 208 ASP A C 1
ATOM 1636 O O . ASP A 1 208 ? 5.042 -11.854 1.775 1.00 83.06 208 ASP A O 1
ATOM 1640 N N . ASP A 1 209 ? 5.321 -13.436 3.331 1.00 86.50 209 ASP A N 1
ATOM 1641 C CA . ASP A 1 209 ? 6.491 -14.024 2.680 1.00 86.50 209 ASP A CA 1
ATOM 1642 C C . ASP A 1 209 ? 6.142 -14.679 1.323 1.00 86.50 209 ASP A C 1
ATOM 1644 O O . ASP A 1 209 ? 7.033 -14.871 0.486 1.00 86.50 209 ASP A O 1
ATOM 1648 N N . SER A 1 210 ? 4.863 -14.973 1.050 1.00 88.81 210 SER A N 1
ATOM 1649 C CA . SER A 1 210 ? 4.399 -15.626 -0.186 1.00 88.81 210 SER A CA 1
ATOM 1650 C C . SER A 1 210 ? 4.738 -14.824 -1.445 1.00 88.81 210 SER A C 1
ATOM 1652 O O . SER A 1 210 ? 4.955 -15.406 -2.510 1.00 88.81 210 SER A O 1
ATOM 1654 N N . TRP A 1 211 ? 4.909 -13.504 -1.336 1.00 93.62 211 TRP A N 1
ATOM 1655 C CA . TRP A 1 211 ? 5.435 -12.669 -2.418 1.00 93.62 211 TRP A CA 1
ATOM 1656 C C . TRP A 1 211 ? 6.759 -13.185 -2.981 1.00 93.62 211 TRP A C 1
ATOM 1658 O O . TRP A 1 211 ? 6.947 -13.233 -4.198 1.00 93.62 211 TRP A O 1
ATOM 1668 N N . ALA A 1 212 ? 7.664 -13.658 -2.117 1.00 91.50 212 ALA A N 1
ATOM 1669 C CA . ALA A 1 212 ? 8.943 -14.207 -2.552 1.00 91.50 212 ALA A CA 1
ATOM 1670 C C . ALA A 1 212 ? 8.768 -15.453 -3.436 1.00 91.50 212 ALA A C 1
ATOM 1672 O O . ALA A 1 212 ? 9.563 -15.672 -4.353 1.00 91.50 212 ALA A O 1
ATOM 1673 N N . LEU A 1 213 ? 7.727 -16.255 -3.196 1.00 89.69 213 LEU A N 1
ATOM 1674 C CA . LEU A 1 213 ? 7.407 -17.428 -4.012 1.00 89.69 213 LEU A CA 1
ATOM 1675 C C . LEU A 1 213 ? 6.935 -17.019 -5.404 1.00 89.69 213 LEU A C 1
ATOM 1677 O O . LEU A 1 213 ? 7.408 -17.587 -6.393 1.00 89.69 213 LEU A O 1
ATOM 1681 N N . LEU A 1 214 ? 6.072 -16.002 -5.493 1.00 91.75 214 LEU A N 1
ATOM 1682 C CA . LEU A 1 214 ? 5.647 -15.451 -6.778 1.00 91.75 214 LEU A CA 1
ATOM 1683 C C . LEU A 1 214 ? 6.847 -14.906 -7.561 1.00 91.75 214 LEU A C 1
ATOM 1685 O O . LEU A 1 214 ? 7.003 -15.221 -8.738 1.00 91.75 214 LEU A O 1
ATOM 1689 N N . TRP A 1 215 ? 7.753 -14.178 -6.909 1.00 94.81 215 TRP A N 1
ATOM 1690 C CA . TRP A 1 215 ? 8.956 -13.638 -7.553 1.00 94.81 215 TRP A CA 1
ATOM 1691 C C . TRP A 1 215 ? 9.926 -14.713 -8.036 1.00 94.81 215 TRP A C 1
ATOM 1693 O O . TRP A 1 215 ? 10.563 -14.538 -9.074 1.00 94.81 215 TRP A O 1
ATOM 1703 N N . MET A 1 216 ? 10.031 -15.842 -7.333 1.00 92.12 216 MET A N 1
ATOM 1704 C CA . MET A 1 216 ? 10.831 -16.978 -7.801 1.00 92.12 216 MET A CA 1
ATOM 1705 C C . MET A 1 216 ? 10.189 -17.689 -8.996 1.00 92.12 216 MET A C 1
ATOM 1707 O O . MET A 1 216 ? 10.903 -18.109 -9.908 1.00 92.12 216 MET A O 1
ATOM 1711 N N . LYS A 1 217 ? 8.858 -17.824 -9.001 1.00 92.5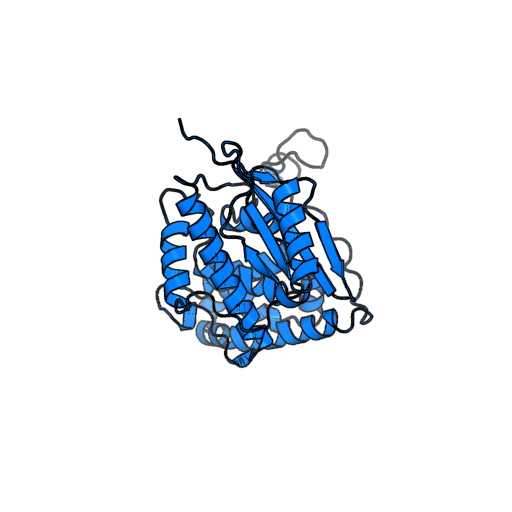6 217 LYS A N 1
ATOM 1712 C CA . LYS A 1 217 ? 8.106 -18.471 -10.084 1.00 92.56 217 LYS A CA 1
ATOM 1713 C C . LYS A 1 217 ? 8.061 -17.597 -11.341 1.00 92.56 217 LYS A C 1
ATOM 1715 O O . LYS A 1 217 ? 8.292 -18.089 -12.444 1.00 92.56 217 LYS A O 1
ATOM 1720 N N . GLU A 1 218 ? 7.792 -16.305 -11.176 1.00 95.19 218 GLU A N 1
ATOM 1721 C CA . GLU A 1 218 ? 7.536 -15.345 -12.252 1.00 95.19 218 GLU A CA 1
ATOM 1722 C C . GLU A 1 218 ? 8.315 -14.031 -12.043 1.00 95.19 218 GLU A C 1
ATOM 1724 O O . GLU A 1 218 ? 7.729 -12.957 -11.899 1.00 95.19 218 GLU A O 1
ATOM 1729 N N . PRO A 1 219 ? 9.662 -14.059 -12.092 1.00 96.31 219 PRO A N 1
ATOM 1730 C CA . PRO A 1 219 ? 10.498 -12.888 -11.790 1.00 96.31 219 PRO A CA 1
ATOM 1731 C C . PRO A 1 219 ? 10.253 -11.695 -12.723 1.00 96.31 219 PRO A C 1
ATOM 1733 O O . PRO A 1 219 ? 10.554 -10.550 -12.385 1.00 96.31 219 PRO A O 1
ATOM 1736 N N . LYS A 1 220 ? 9.692 -11.941 -13.912 1.00 96.94 220 LYS A N 1
ATOM 1737 C CA . LYS A 1 220 ? 9.329 -10.886 -14.864 1.00 96.94 220 LYS A CA 1
ATOM 1738 C C . LYS A 1 220 ? 8.247 -9.955 -14.319 1.00 96.94 220 LYS A C 1
ATOM 1740 O O . LYS A 1 220 ? 8.273 -8.787 -14.681 1.00 96.94 220 LYS A O 1
ATOM 1745 N N . LEU A 1 221 ? 7.362 -10.446 -13.447 1.00 97.88 221 LEU A N 1
ATOM 1746 C CA . LEU A 1 221 ? 6.279 -9.646 -12.879 1.00 97.88 221 LEU A CA 1
ATOM 1747 C C . LEU A 1 221 ? 6.814 -8.546 -11.962 1.00 97.88 221 LEU A C 1
ATOM 1749 O O . LEU A 1 221 ? 6.406 -7.401 -12.107 1.00 97.88 221 LEU A O 1
ATOM 1753 N N . VAL A 1 222 ? 7.795 -8.852 -11.104 1.00 98.25 222 VAL A N 1
ATOM 1754 C CA . VAL A 1 222 ? 8.398 -7.856 -10.196 1.00 98.25 222 VAL A CA 1
ATOM 1755 C C . VAL A 1 222 ? 9.436 -6.957 -10.875 1.00 98.25 222 VAL A C 1
ATOM 1757 O O . VAL A 1 222 ? 9.821 -5.919 -10.341 1.00 98.25 222 VAL A O 1
ATOM 1760 N N . THR A 1 223 ? 9.919 -7.343 -12.060 1.00 98.25 223 THR A N 1
ATOM 1761 C CA . THR A 1 223 ? 11.034 -6.651 -12.722 1.00 98.25 223 THR A CA 1
ATOM 1762 C C . THR A 1 223 ? 10.761 -5.157 -12.955 1.00 98.25 223 THR A C 1
ATOM 1764 O O . THR A 1 223 ? 11.651 -4.381 -12.623 1.00 98.25 223 THR A O 1
ATOM 1767 N N . PRO A 1 224 ? 9.598 -4.707 -13.473 1.00 98.62 224 PRO A N 1
ATOM 1768 C CA . PRO A 1 224 ? 9.328 -3.277 -13.646 1.00 98.62 224 PRO A CA 1
ATOM 1769 C C . PRO A 1 224 ? 9.460 -2.480 -12.345 1.00 98.62 224 PRO A C 1
ATOM 1771 O O . PRO A 1 224 ? 10.138 -1.456 -12.338 1.00 98.62 224 PRO A O 1
ATOM 1774 N N . PHE A 1 225 ? 8.920 -3.000 -11.240 1.00 98.62 225 PHE A N 1
ATOM 1775 C CA . PHE A 1 225 ? 8.985 -2.348 -9.932 1.00 98.62 225 PHE A CA 1
ATOM 1776 C C . PHE A 1 225 ? 10.420 -2.277 -9.414 1.00 98.62 225 PHE A C 1
ATOM 1778 O O . PHE A 1 225 ? 10.867 -1.204 -9.038 1.00 98.62 225 PHE A O 1
ATOM 1785 N N . LEU A 1 226 ? 11.200 -3.366 -9.495 1.00 97.56 226 LEU A N 1
ATOM 1786 C CA . LEU A 1 226 ? 12.629 -3.323 -9.145 1.00 97.56 226 LEU A CA 1
ATOM 1787 C C . LEU A 1 226 ? 13.384 -2.308 -10.010 1.00 97.56 226 LEU A C 1
ATOM 1789 O O . LEU A 1 226 ? 14.214 -1.556 -9.521 1.00 97.56 226 LEU A O 1
ATOM 1793 N N . ARG A 1 227 ? 13.094 -2.252 -11.311 1.00 98.06 227 ARG A N 1
ATOM 1794 C CA . ARG A 1 227 ? 13.765 -1.341 -12.248 1.00 98.06 227 ARG A CA 1
ATOM 1795 C C . ARG A 1 227 ? 13.443 0.134 -12.015 1.00 98.06 227 ARG A C 1
ATOM 1797 O O . ARG A 1 227 ? 14.201 0.967 -12.521 1.00 98.06 227 ARG A O 1
ATOM 1804 N N . LEU A 1 228 ? 12.364 0.441 -11.301 1.00 97.56 228 LEU A N 1
ATOM 1805 C CA . LEU A 1 228 ? 11.889 1.800 -11.056 1.00 97.56 228 LEU A CA 1
ATOM 1806 C C . LEU A 1 228 ? 12.003 2.237 -9.591 1.00 97.56 228 LEU A C 1
ATOM 1808 O O . LEU A 1 228 ? 12.241 3.414 -9.380 1.00 97.56 228 LEU A O 1
ATOM 1812 N N . GLY A 1 229 ? 11.887 1.329 -8.620 1.00 93.56 229 GLY A N 1
ATOM 1813 C CA . GLY A 1 229 ? 11.823 1.639 -7.185 1.00 93.56 229 GLY A CA 1
ATOM 1814 C C . GLY A 1 229 ? 12.926 1.015 -6.319 1.00 93.56 229 GLY A C 1
ATOM 1815 O O . GLY A 1 229 ? 12.964 1.278 -5.127 1.00 93.56 229 GLY A O 1
ATOM 1816 N N . ASP A 1 230 ? 13.832 0.195 -6.873 1.00 94.12 230 ASP A N 1
ATOM 1817 C CA . ASP A 1 230 ? 15.026 -0.290 -6.152 1.00 94.12 230 ASP A CA 1
ATOM 1818 C C . ASP A 1 230 ? 16.284 0.474 -6.594 1.00 94.12 230 ASP A C 1
ATOM 1820 O O . ASP A 1 230 ? 16.485 0.712 -7.786 1.00 94.12 230 ASP A O 1
ATOM 1824 N N . GLU A 1 231 ? 17.168 0.819 -5.649 1.00 91.19 231 GLU A N 1
ATOM 1825 C CA . GLU A 1 231 ? 18.367 1.640 -5.892 1.00 91.19 231 GLU A CA 1
ATOM 1826 C C . GLU A 1 231 ? 19.226 1.108 -7.057 1.00 91.19 231 GLU A C 1
ATOM 1828 O O . GLU A 1 231 ? 19.623 1.865 -7.955 1.00 91.19 231 GLU A O 1
ATOM 1833 N N . LEU A 1 232 ? 19.481 -0.207 -7.090 1.00 92.38 232 LEU A N 1
ATOM 1834 C CA . LEU A 1 232 ? 20.271 -0.829 -8.155 1.00 92.38 232 LEU A CA 1
ATOM 1835 C C . LEU A 1 232 ? 19.494 -0.851 -9.470 1.00 92.38 232 LEU A C 1
ATOM 1837 O O . LEU A 1 232 ? 20.058 -0.571 -10.533 1.00 92.38 232 LEU A O 1
ATOM 1841 N N . GLY A 1 233 ? 18.203 -1.172 -9.417 1.00 94.25 233 GLY A N 1
ATOM 1842 C CA . GLY A 1 233 ? 17.349 -1.183 -10.598 1.00 94.25 233 GLY A CA 1
ATOM 1843 C C . GLY A 1 233 ? 17.236 0.193 -11.261 1.00 94.25 233 GLY A C 1
ATOM 1844 O O . GLY A 1 233 ? 17.387 0.280 -12.484 1.00 94.25 233 GLY A O 1
ATOM 1845 N N . ILE A 1 234 ? 17.089 1.263 -10.475 1.00 92.81 234 ILE A N 1
ATOM 1846 C CA . ILE A 1 234 ? 17.077 2.660 -10.934 1.00 92.81 234 ILE A CA 1
ATOM 1847 C C . ILE A 1 234 ? 18.397 3.005 -11.625 1.00 92.81 234 ILE A C 1
ATOM 1849 O O . ILE A 1 234 ? 18.403 3.570 -12.727 1.00 92.81 234 ILE A O 1
ATOM 1853 N N . GLU A 1 235 ? 19.535 2.644 -11.021 1.00 94.88 235 GLU A N 1
ATOM 1854 C CA . GLU A 1 235 ? 20.850 2.896 -11.612 1.00 94.88 235 GLU A CA 1
ATOM 1855 C C . GLU A 1 235 ? 20.992 2.191 -12.972 1.00 94.88 235 GLU A C 1
ATOM 1857 O O . GLU A 1 235 ? 21.452 2.791 -13.953 1.00 94.88 235 GLU A O 1
ATOM 1862 N N . MET A 1 236 ? 20.559 0.930 -13.061 1.00 95.38 236 MET A N 1
ATOM 1863 C CA . MET A 1 236 ? 20.576 0.174 -14.313 1.00 95.38 236 MET A CA 1
ATOM 1864 C C . MET A 1 236 ? 19.650 0.795 -15.369 1.00 95.38 236 MET A C 1
ATOM 1866 O O . MET A 1 236 ? 20.061 0.966 -16.518 1.00 95.38 236 MET A O 1
ATOM 1870 N N . THR A 1 237 ? 18.430 1.188 -14.994 1.00 96.38 237 THR A N 1
ATOM 1871 C CA . THR A 1 237 ? 17.453 1.840 -15.884 1.00 96.38 237 THR A CA 1
ATOM 1872 C C . THR A 1 237 ? 17.976 3.149 -16.447 1.00 96.38 237 THR A C 1
ATOM 1874 O O . THR A 1 237 ? 17.874 3.394 -17.653 1.00 96.38 237 THR A O 1
ATOM 1877 N N . ARG A 1 238 ? 18.630 3.955 -15.610 1.00 94.00 238 ARG A N 1
ATOM 1878 C CA . ARG A 1 238 ? 19.282 5.195 -16.036 1.00 94.00 238 ARG A CA 1
ATOM 1879 C C . ARG A 1 238 ? 20.412 4.931 -17.033 1.00 94.00 238 ARG A C 1
ATOM 1881 O O . ARG A 1 238 ? 20.496 5.618 -18.051 1.00 94.00 238 ARG A O 1
ATOM 1888 N N . LYS A 1 239 ? 21.270 3.937 -16.769 1.00 96.69 239 LYS A N 1
ATOM 1889 C CA . LYS A 1 239 ? 22.383 3.558 -17.663 1.00 96.69 239 LYS A CA 1
ATOM 1890 C C . LYS A 1 239 ? 21.887 3.062 -19.022 1.00 96.69 239 LYS A C 1
ATOM 1892 O O . LYS A 1 239 ? 22.454 3.425 -20.049 1.00 96.69 239 LYS A O 1
ATOM 1897 N N . GLU A 1 240 ? 20.831 2.255 -19.025 1.00 97.19 240 GLU A N 1
ATOM 1898 C CA . GLU A 1 240 ? 20.245 1.665 -20.233 1.00 97.19 240 GLU A CA 1
ATOM 1899 C C . GLU A 1 240 ? 19.299 2.617 -20.983 1.00 97.19 240 GLU A C 1
ATOM 1901 O O . GLU A 1 240 ? 18.941 2.333 -22.125 1.00 97.19 240 GLU A O 1
ATOM 1906 N N . LYS A 1 241 ? 18.915 3.749 -20.373 1.00 96.75 241 LYS A N 1
ATOM 1907 C CA . LYS A 1 241 ? 17.992 4.753 -20.933 1.00 96.75 241 LYS A CA 1
ATOM 1908 C C . LYS A 1 241 ? 16.653 4.153 -21.375 1.00 96.75 241 LYS A C 1
ATOM 1910 O O . LYS A 1 241 ? 16.128 4.499 -22.428 1.00 96.75 241 LYS A O 1
ATOM 1915 N N . ASN A 1 242 ? 16.112 3.239 -20.574 1.00 95.88 242 ASN A N 1
ATOM 1916 C CA . ASN A 1 242 ? 14.885 2.502 -20.881 1.00 95.88 242 ASN A CA 1
ATOM 1917 C C . ASN A 1 242 ? 13.794 2.679 -19.816 1.00 95.88 242 ASN A C 1
ATOM 1919 O O . ASN A 1 242 ? 12.998 1.773 -19.598 1.00 95.88 242 ASN A O 1
ATOM 1923 N N . GLN A 1 243 ? 13.752 3.839 -19.159 1.00 95.19 243 GLN A N 1
ATOM 1924 C CA . GLN A 1 243 ? 12.773 4.137 -18.111 1.00 95.19 243 GLN A CA 1
ATOM 1925 C C . GLN A 1 243 ? 11.327 4.027 -18.608 1.00 95.19 243 GLN A C 1
ATOM 1927 O O . GLN A 1 243 ? 10.533 3.331 -17.989 1.00 95.19 243 GLN A O 1
ATOM 1932 N N . GLU A 1 244 ? 11.017 4.625 -19.760 1.00 96.50 244 GLU A N 1
ATOM 1933 C CA . GLU A 1 244 ? 9.682 4.594 -20.378 1.00 96.50 244 GLU A CA 1
ATOM 1934 C C . GLU A 1 244 ? 9.173 3.159 -20.584 1.00 96.50 244 GLU A C 1
ATOM 1936 O O . GLU A 1 244 ? 8.035 2.841 -20.252 1.00 96.50 244 GLU A O 1
ATOM 1941 N N . LYS A 1 245 ? 10.052 2.245 -21.020 1.00 97.62 245 LYS A N 1
ATOM 1942 C CA . LYS A 1 245 ? 9.722 0.819 -21.151 1.00 97.62 245 LYS A CA 1
ATOM 1943 C C . LYS A 1 245 ? 9.224 0.228 -19.830 1.00 97.62 245 LYS A C 1
ATOM 1945 O O . LYS A 1 245 ? 8.282 -0.555 -19.845 1.00 97.62 245 LYS A O 1
ATOM 1950 N N . TRP A 1 246 ? 9.898 0.522 -18.719 1.00 98.12 246 TRP A N 1
ATOM 1951 C CA . TRP A 1 246 ? 9.528 -0.042 -17.421 1.00 98.12 246 TRP A CA 1
ATOM 1952 C C . TRP A 1 246 ? 8.283 0.628 -16.853 1.00 98.12 246 TRP A C 1
ATOM 1954 O O . TRP A 1 246 ? 7.436 -0.085 -16.331 1.00 98.12 246 TRP A O 1
ATOM 1964 N N . ILE A 1 247 ? 8.133 1.945 -17.037 1.00 97.44 247 ILE A N 1
ATOM 1965 C CA . ILE A 1 247 ? 6.926 2.699 -16.663 1.00 97.44 247 ILE A CA 1
ATOM 1966 C C . ILE A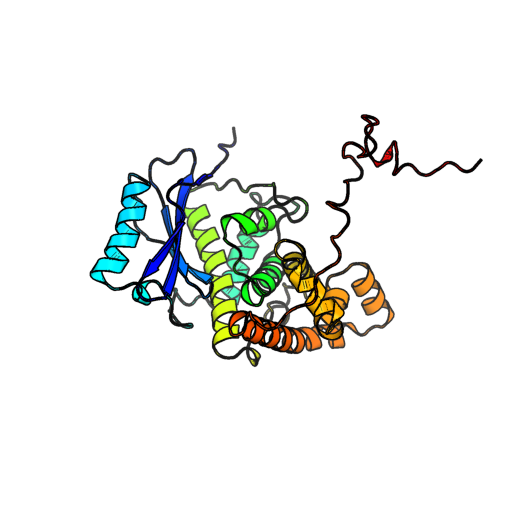 1 247 ? 5.685 2.055 -17.295 1.00 97.44 247 ILE A C 1
ATOM 1968 O O . ILE A 1 247 ? 4.740 1.710 -16.594 1.00 97.44 247 ILE A O 1
ATOM 1972 N N . HIS A 1 248 ? 5.714 1.788 -18.603 1.00 97.12 248 HIS A N 1
ATOM 1973 C CA . HIS A 1 248 ? 4.581 1.166 -19.297 1.00 97.12 248 HIS A CA 1
ATOM 1974 C C . HIS A 1 248 ? 4.405 -0.333 -19.017 1.00 97.12 248 HIS A C 1
ATOM 1976 O O . HIS A 1 248 ? 3.355 -0.882 -19.334 1.00 97.12 248 HIS A O 1
ATOM 1982 N N . ALA A 1 249 ? 5.396 -1.003 -18.424 1.00 98.12 249 ALA A N 1
ATOM 1983 C CA . ALA A 1 249 ? 5.288 -2.416 -18.064 1.00 98.12 249 ALA A CA 1
ATOM 1984 C C . ALA A 1 249 ? 4.607 -2.640 -16.701 1.00 98.12 249 ALA A C 1
ATOM 1986 O O . ALA A 1 249 ? 4.184 -3.760 -16.419 1.00 98.12 249 ALA A O 1
ATOM 1987 N N . VAL A 1 250 ? 4.507 -1.610 -15.851 1.00 98.62 250 VAL A N 1
ATOM 1988 C CA . VAL A 1 250 ? 3.913 -1.736 -14.511 1.00 98.62 250 VAL A CA 1
ATOM 1989 C C . VAL A 1 250 ? 2.433 -2.146 -14.561 1.00 98.62 250 VAL A C 1
ATOM 1991 O O . VAL A 1 250 ? 2.113 -3.136 -13.902 1.00 98.62 250 VAL A O 1
ATOM 1994 N N . PRO A 1 251 ? 1.534 -1.502 -15.339 1.00 97.94 251 PRO A N 1
ATOM 1995 C CA . PRO A 1 251 ? 0.112 -1.867 -15.329 1.00 97.94 251 PRO A CA 1
ATOM 1996 C C . PRO A 1 251 ? -0.137 -3.322 -15.7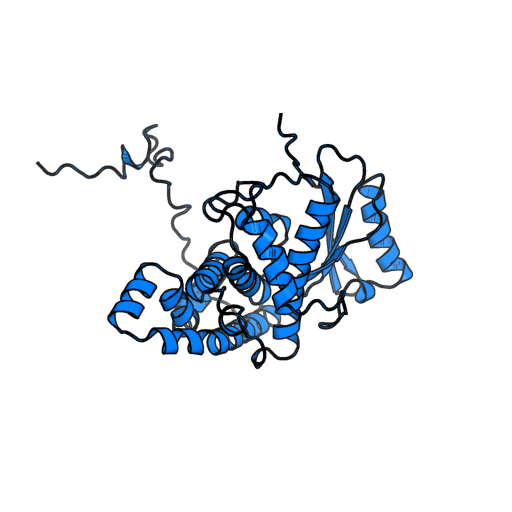48 1.00 97.94 251 PRO A C 1
ATOM 1998 O O . PRO A 1 251 ? -0.863 -4.050 -15.076 1.00 97.94 251 PRO A O 1
ATOM 2001 N N . GLU A 1 252 ? 0.543 -3.793 -16.800 1.00 97.69 252 GLU A N 1
ATOM 2002 C CA . GLU A 1 252 ? 0.447 -5.192 -17.242 1.00 97.69 252 GLU A CA 1
ATOM 2003 C C . GLU A 1 252 ? 0.922 -6.171 -16.156 1.00 97.69 252 GLU A C 1
ATOM 2005 O O . GLU A 1 252 ? 0.295 -7.211 -15.933 1.00 97.69 252 GLU A O 1
ATOM 2010 N N . SER A 1 253 ? 2.004 -5.831 -15.444 1.00 98.56 253 SER A N 1
ATOM 2011 C CA . SER A 1 253 ? 2.474 -6.614 -14.301 1.00 98.56 253 SER A CA 1
ATOM 2012 C C . SER A 1 253 ? 1.451 -6.650 -13.165 1.00 98.56 253 SER A C 1
ATOM 2014 O O . SER A 1 253 ? 1.231 -7.722 -12.606 1.00 98.56 253 SER A O 1
ATOM 2016 N N . LEU A 1 254 ? 0.814 -5.524 -12.825 1.00 98.69 254 LEU A N 1
ATOM 2017 C CA . LEU A 1 254 ? -0.192 -5.462 -11.758 1.00 98.69 254 LEU A CA 1
ATOM 2018 C C . LEU A 1 254 ? -1.390 -6.369 -12.052 1.00 98.69 254 LEU A C 1
ATOM 2020 O O . LEU A 1 254 ? -1.795 -7.144 -11.187 1.00 98.69 254 LEU A O 1
ATOM 2024 N N . VAL A 1 255 ? -1.906 -6.337 -13.285 1.00 98.00 255 VAL A N 1
ATOM 2025 C CA . VAL A 1 255 ? -3.013 -7.207 -13.718 1.00 98.00 255 VAL A CA 1
ATOM 2026 C C . VAL A 1 255 ? -2.642 -8.684 -13.573 1.00 98.00 255 VAL A C 1
ATOM 2028 O O . VAL A 1 255 ? -3.425 -9.476 -13.045 1.00 98.00 255 VAL A O 1
ATOM 2031 N N . ALA A 1 256 ? -1.438 -9.066 -14.005 1.00 97.88 256 ALA A N 1
ATOM 2032 C CA . ALA A 1 256 ? -0.969 -10.446 -13.910 1.00 97.88 256 ALA A CA 1
ATOM 2033 C C . ALA A 1 256 ? -0.729 -10.897 -12.456 1.00 97.88 256 ALA A C 1
ATOM 2035 O O . ALA A 1 256 ? -1.055 -12.031 -12.105 1.00 97.88 256 ALA A O 1
ATOM 2036 N N . ILE A 1 257 ? -0.200 -10.012 -11.604 1.00 97.75 257 ILE A N 1
ATOM 2037 C CA . ILE A 1 257 ? -0.020 -10.261 -10.167 1.00 97.75 257 ILE A CA 1
ATOM 2038 C C . ILE A 1 257 ? -1.376 -10.477 -9.492 1.00 97.75 257 ILE A C 1
ATOM 2040 O O . ILE A 1 257 ? -1.561 -11.483 -8.809 1.00 97.75 257 ILE A O 1
ATOM 2044 N N . HIS A 1 258 ? -2.333 -9.574 -9.722 1.00 95.94 258 HIS A N 1
ATOM 2045 C CA . HIS A 1 258 ? -3.679 -9.685 -9.171 1.00 95.94 258 HIS A CA 1
ATOM 2046 C C . HIS A 1 258 ? -4.355 -10.995 -9.595 1.00 95.94 258 HIS A C 1
ATOM 2048 O O . HIS A 1 258 ? -4.885 -11.712 -8.752 1.00 95.94 258 HIS A O 1
ATOM 2054 N N . ALA A 1 259 ? -4.278 -11.361 -10.880 1.00 92.31 259 ALA A N 1
ATOM 2055 C CA . ALA A 1 259 ? -4.850 -12.612 -11.377 1.00 92.31 259 ALA A CA 1
ATOM 2056 C C . ALA A 1 259 ? -4.244 -13.855 -10.696 1.00 92.31 259 ALA A C 1
ATOM 2058 O O . ALA A 1 259 ? -4.974 -14.791 -10.367 1.00 92.31 259 ALA A O 1
ATOM 2059 N N . ASN A 1 260 ? -2.929 -13.853 -10.446 1.00 92.38 260 ASN A N 1
ATOM 2060 C CA . ASN A 1 260 ? -2.234 -14.943 -9.757 1.00 92.38 260 ASN A CA 1
ATOM 2061 C C . ASN A 1 260 ? -2.730 -15.107 -8.312 1.00 92.38 260 ASN A C 1
ATOM 2063 O O . ASN A 1 260 ? -3.052 -16.217 -7.883 1.00 92.38 260 ASN A O 1
ATOM 2067 N N . TRP A 1 261 ? -2.843 -13.999 -7.577 1.00 89.12 261 TRP A N 1
ATOM 2068 C CA . TRP A 1 261 ? -3.310 -14.033 -6.194 1.00 89.12 261 TRP A CA 1
ATOM 2069 C C . TRP A 1 261 ? -4.802 -14.304 -6.075 1.00 89.12 261 TRP A C 1
ATOM 2071 O O . TRP A 1 261 ? -5.201 -15.039 -5.178 1.00 89.12 261 TRP A O 1
ATOM 2081 N N . LEU A 1 262 ? -5.626 -13.800 -6.993 1.00 84.69 262 LEU A N 1
ATOM 2082 C CA . LEU A 1 262 ? -7.051 -14.111 -7.024 1.00 84.69 262 LEU A CA 1
ATOM 2083 C C . LEU A 1 262 ? -7.282 -15.621 -7.194 1.00 84.69 262 LEU A C 1
ATOM 2085 O O . LEU A 1 262 ? -8.084 -16.207 -6.468 1.00 84.69 262 LEU A O 1
ATOM 2089 N N . GLU A 1 263 ? -6.536 -16.273 -8.091 1.00 78.19 263 GLU A N 1
ATOM 2090 C CA . GLU A 1 263 ? -6.581 -17.732 -8.246 1.00 78.19 263 GLU A CA 1
ATOM 2091 C C . GLU A 1 263 ? -6.162 -18.452 -6.955 1.00 78.19 263 GLU A C 1
ATOM 2093 O O . GLU A 1 263 ? -6.824 -19.409 -6.546 1.00 78.19 263 GLU A O 1
ATOM 2098 N N . HIS A 1 264 ? -5.115 -17.970 -6.280 1.00 77.56 264 HIS A N 1
ATOM 2099 C CA . HIS A 1 264 ? -4.658 -18.528 -5.007 1.00 77.56 264 HIS A CA 1
ATOM 2100 C C . HIS A 1 264 ? -5.698 -18.379 -3.882 1.00 77.56 264 HIS A C 1
ATOM 2102 O O . HIS A 1 264 ? -5.968 -19.348 -3.173 1.00 77.56 264 HIS A O 1
ATOM 2108 N N . ARG A 1 265 ? -6.333 -17.204 -3.752 1.00 77.38 265 ARG A N 1
ATOM 2109 C CA . ARG A 1 265 ? -7.378 -16.936 -2.747 1.00 77.38 265 ARG A CA 1
ATOM 2110 C C . ARG A 1 265 ? -8.628 -17.796 -2.974 1.00 77.38 265 ARG A C 1
ATOM 2112 O O . ARG A 1 265 ? -9.233 -18.259 -2.012 1.00 77.38 265 ARG A O 1
ATOM 2119 N N . ILE A 1 266 ? -9.004 -18.037 -4.234 1.00 71.88 266 ILE A N 1
ATOM 2120 C CA . ILE A 1 266 ? -10.147 -18.896 -4.593 1.00 71.88 266 ILE A CA 1
ATOM 2121 C C . ILE A 1 266 ? -9.805 -20.386 -4.407 1.00 71.88 266 ILE A C 1
ATOM 2123 O O . ILE A 1 266 ? -10.658 -21.162 -3.976 1.00 71.88 266 ILE A O 1
ATOM 2127 N N . ASN A 1 267 ? -8.566 -20.792 -4.707 1.00 71.56 267 ASN A N 1
ATOM 2128 C CA . ASN A 1 267 ? -8.106 -22.183 -4.656 1.00 71.56 267 ASN A CA 1
ATOM 2129 C C . ASN A 1 267 ? -6.868 -22.352 -3.749 1.00 71.56 267 ASN A C 1
ATOM 2131 O O . ASN A 1 267 ? -5.775 -22.660 -4.246 1.00 71.56 267 ASN A O 1
ATOM 2135 N N . PRO A 1 268 ? -7.024 -22.257 -2.414 1.00 61.78 268 PRO A N 1
ATOM 2136 C CA . PRO A 1 268 ? -5.903 -22.321 -1.469 1.00 61.78 268 PRO A CA 1
ATOM 2137 C C . PRO A 1 268 ? -5.202 -23.691 -1.427 1.00 61.78 268 PRO A C 1
ATOM 2139 O O . PRO A 1 268 ? -4.096 -23.810 -0.912 1.00 61.78 268 PRO A O 1
ATOM 2142 N N . ALA A 1 269 ? -5.810 -24.738 -2.003 1.00 55.88 269 ALA A N 1
ATOM 2143 C CA . ALA A 1 269 ? -5.201 -26.065 -2.153 1.00 55.88 269 ALA A CA 1
ATOM 2144 C C . ALA A 1 269 ? -4.082 -26.123 -3.216 1.00 55.88 269 ALA A C 1
ATOM 2146 O O . ALA A 1 269 ? -3.442 -27.162 -3.385 1.00 55.88 269 ALA A O 1
ATOM 2147 N N . THR A 1 270 ? -3.849 -25.032 -3.951 1.00 57.56 270 THR A N 1
ATOM 2148 C CA . THR A 1 270 ? -2.726 -24.913 -4.884 1.00 57.56 270 THR A CA 1
ATOM 2149 C C . THR A 1 270 ? -1.446 -24.697 -4.075 1.00 57.56 270 THR A C 1
ATOM 2151 O O . THR A 1 270 ? -1.121 -23.568 -3.713 1.00 57.56 270 THR A O 1
ATOM 2154 N N . GLU A 1 271 ? -0.745 -25.787 -3.744 1.00 52.78 271 GLU A N 1
ATOM 2155 C CA . GLU A 1 271 ? 0.486 -25.762 -2.941 1.00 52.78 271 GLU A CA 1
ATOM 2156 C C . GLU A 1 271 ? 1.525 -24.803 -3.545 1.00 52.78 271 GLU A C 1
ATOM 2158 O O . GLU A 1 271 ? 2.083 -25.050 -4.620 1.00 52.78 271 GLU A O 1
ATOM 2163 N N . MET A 1 272 ? 1.818 -23.710 -2.835 1.00 57.06 272 MET A N 1
ATOM 2164 C CA . MET A 1 272 ? 3.038 -22.953 -3.078 1.00 57.06 272 MET A CA 1
ATOM 2165 C C . MET A 1 272 ? 4.193 -23.670 -2.362 1.00 57.06 272 MET A C 1
ATOM 2167 O O . MET A 1 272 ? 4.032 -24.074 -1.210 1.00 57.06 272 MET A O 1
ATOM 2171 N N . PRO A 1 273 ? 5.351 -23.873 -3.014 1.00 55.00 273 PRO A N 1
ATOM 2172 C CA . PRO A 1 273 ? 6.483 -24.545 -2.380 1.00 55.00 273 PRO A CA 1
ATOM 2173 C C . PRO A 1 273 ? 6.925 -23.790 -1.119 1.00 55.00 273 PRO A C 1
ATOM 2175 O O . PRO A 1 273 ? 6.938 -22.566 -1.116 1.00 55.00 273 PRO A O 1
ATOM 2178 N N . GLU A 1 274 ? 7.311 -24.500 -0.056 1.00 52.59 274 GLU A N 1
ATOM 2179 C CA . GLU A 1 274 ? 7.774 -23.861 1.183 1.00 52.59 274 GLU A CA 1
ATOM 2180 C C . GLU A 1 274 ? 9.015 -22.984 0.936 1.00 52.59 274 GLU A C 1
ATOM 2182 O O . GLU A 1 274 ? 10.000 -23.413 0.324 1.00 52.59 274 GLU A O 1
ATOM 2187 N N . ILE A 1 275 ? 8.992 -21.751 1.449 1.00 51.97 275 ILE A N 1
ATOM 2188 C CA . ILE A 1 275 ? 10.160 -20.864 1.442 1.00 51.97 275 ILE A CA 1
ATOM 2189 C C . ILE A 1 275 ? 11.156 -21.402 2.477 1.00 51.97 275 ILE A C 1
ATOM 2191 O O . ILE A 1 275 ? 10.793 -21.562 3.644 1.00 51.97 275 ILE A O 1
ATOM 2195 N N . PRO A 1 276 ? 12.435 -21.632 2.125 1.00 45.47 276 PRO A N 1
ATOM 2196 C CA . PRO A 1 276 ? 13.461 -21.868 3.131 1.00 45.47 276 PRO A CA 1
ATOM 2197 C C . PRO A 1 276 ? 13.519 -20.658 4.067 1.00 45.47 276 PRO A C 1
ATOM 2199 O O . PRO A 1 276 ? 13.773 -19.547 3.598 1.00 45.47 276 PRO A O 1
ATOM 2202 N N . ALA A 1 277 ? 13.294 -20.867 5.368 1.00 43.53 277 ALA A N 1
ATOM 2203 C CA . ALA A 1 277 ? 13.268 -19.806 6.375 1.00 43.53 277 ALA A CA 1
ATOM 2204 C C . ALA A 1 277 ? 14.404 -18.789 6.152 1.00 43.53 277 ALA A C 1
ATOM 2206 O O . ALA A 1 277 ? 15.593 -19.129 6.229 1.00 43.53 277 ALA A O 1
ATOM 2207 N N . ARG A 1 278 ? 14.047 -17.532 5.849 1.00 49.28 278 ARG A N 1
ATOM 2208 C CA . ARG A 1 278 ? 15.026 -16.444 5.750 1.00 49.28 278 ARG A CA 1
ATOM 2209 C C . ARG A 1 278 ? 15.745 -16.323 7.094 1.00 49.28 278 ARG A C 1
ATOM 2211 O O . ARG A 1 278 ? 15.133 -16.403 8.157 1.00 49.28 278 ARG A O 1
ATOM 2218 N N . ARG A 1 279 ? 17.066 -16.100 7.056 1.00 43.72 279 ARG A N 1
ATOM 2219 C CA . ARG A 1 279 ? 17.803 -15.630 8.242 1.00 43.72 279 ARG A CA 1
ATOM 2220 C C . ARG A 1 279 ? 17.079 -14.379 8.740 1.00 43.72 279 ARG A C 1
ATOM 2222 O O . ARG A 1 279 ? 16.896 -13.459 7.948 1.00 43.72 279 ARG A O 1
ATOM 2229 N N . GLY A 1 280 ? 16.640 -14.410 9.998 1.00 48.72 280 GLY A N 1
ATOM 2230 C CA . GLY A 1 280 ? 15.778 -13.393 10.597 1.00 48.72 280 GLY A CA 1
ATOM 2231 C C . GLY A 1 280 ? 16.296 -11.958 10.466 1.00 48.72 280 GLY A C 1
ATOM 2232 O O . GLY A 1 280 ? 17.439 -11.739 10.061 1.00 48.72 280 GLY A O 1
ATOM 2233 N N . LYS A 1 281 ? 15.406 -11.015 10.816 1.00 55.09 281 LYS A N 1
ATOM 2234 C CA . LYS A 1 281 ? 15.543 -9.544 10.818 1.00 55.09 281 LYS A CA 1
ATOM 2235 C C . LYS A 1 281 ? 16.982 -9.065 10.586 1.00 55.09 281 LYS A C 1
ATOM 2237 O O . LYS A 1 281 ? 17.860 -9.322 11.413 1.00 55.09 281 LYS A O 1
ATOM 2242 N N . LYS A 1 282 ? 17.223 -8.370 9.462 1.00 54.78 282 LYS A N 1
ATOM 2243 C CA . LYS A 1 282 ? 18.517 -7.729 9.173 1.00 54.78 282 LYS A CA 1
ATOM 2244 C C . LYS A 1 282 ? 18.918 -6.913 10.404 1.00 54.78 282 LYS A C 1
ATOM 2246 O O . LYS A 1 282 ? 18.249 -5.946 10.743 1.00 54.78 282 LYS A O 1
ATOM 2251 N N . VAL A 1 283 ? 19.978 -7.342 11.090 1.00 69.25 283 VAL A N 1
ATOM 2252 C CA . VAL A 1 283 ? 20.479 -6.657 12.285 1.00 69.25 283 VAL A CA 1
ATOM 2253 C C . VAL A 1 283 ? 20.934 -5.267 11.865 1.00 69.25 283 VAL A C 1
ATOM 2255 O O . VAL A 1 283 ? 21.851 -5.134 11.046 1.00 69.25 283 VAL A O 1
ATOM 2258 N N . GLY A 1 284 ? 20.290 -4.240 12.414 1.00 67.75 284 GLY A N 1
ATOM 2259 C CA . GLY A 1 284 ? 20.612 -2.853 12.145 1.00 67.75 284 GLY A CA 1
ATOM 2260 C C . GLY A 1 284 ? 22.065 -2.567 12.506 1.00 67.75 284 GLY A C 1
ATOM 2261 O O . GLY A 1 284 ? 22.629 -3.088 13.471 1.00 67.75 284 GLY A O 1
ATOM 2262 N N . ARG A 1 285 ? 22.722 -1.697 11.736 1.00 76.88 285 ARG A N 1
ATOM 2263 C CA . ARG A 1 285 ? 24.150 -1.372 11.908 1.00 76.88 285 ARG A CA 1
ATOM 2264 C C . ARG A 1 285 ? 24.487 -0.893 13.337 1.00 76.88 285 ARG A C 1
ATOM 2266 O O . ARG A 1 285 ? 25.628 -1.042 13.789 1.00 76.88 285 ARG A O 1
ATOM 2273 N N . ASN A 1 286 ? 23.511 -0.327 14.047 1.00 74.00 286 ASN A N 1
ATOM 2274 C CA . ASN A 1 286 ? 23.625 0.158 15.421 1.00 74.00 286 ASN A CA 1
ATOM 2275 C C . ASN A 1 286 ? 23.021 -0.773 16.489 1.00 74.00 286 ASN A C 1
ATOM 2277 O O . ASN A 1 286 ? 23.219 -0.482 17.671 1.00 74.00 286 ASN A O 1
ATOM 2281 N N . ASP A 1 287 ? 22.364 -1.863 16.098 1.00 82.25 287 ASP A N 1
ATOM 2282 C CA . ASP A 1 287 ? 21.686 -2.790 17.007 1.00 82.25 287 ASP A CA 1
ATOM 2283 C C . ASP A 1 287 ? 22.680 -3.622 17.819 1.00 82.25 287 ASP A C 1
ATOM 2285 O O . ASP A 1 287 ? 23.834 -3.793 17.397 1.00 82.25 287 ASP A O 1
ATOM 2289 N N . PRO A 1 288 ? 22.258 -4.173 18.972 1.00 84.62 288 PRO A N 1
ATOM 2290 C CA . PRO A 1 288 ? 23.023 -5.186 19.684 1.00 84.62 288 PRO A CA 1
ATOM 2291 C C . PRO A 1 288 ? 23.429 -6.330 18.749 1.00 84.62 288 PRO A C 1
ATOM 2293 O O . PRO A 1 288 ? 22.617 -6.905 18.027 1.00 84.62 288 PRO A O 1
ATOM 2296 N N . CYS A 1 289 ? 24.718 -6.658 18.742 1.00 78.50 289 CYS A N 1
ATOM 2297 C CA . CYS A 1 289 ? 25.249 -7.684 17.863 1.00 78.50 289 CYS A CA 1
ATOM 2298 C C . CYS A 1 289 ? 24.762 -9.072 18.320 1.00 78.50 289 CYS A C 1
ATOM 2300 O O . CYS A 1 289 ? 24.998 -9.441 19.474 1.00 78.50 289 CYS A O 1
ATOM 2302 N N . PRO A 1 290 ? 24.185 -9.897 17.424 1.00 82.69 290 PRO A N 1
ATOM 2303 C CA . PRO A 1 290 ? 23.553 -11.174 17.778 1.00 82.69 290 PRO A CA 1
ATOM 2304 C C . PRO A 1 290 ? 24.538 -12.243 18.277 1.00 82.69 290 PRO A C 1
ATOM 2306 O O . PRO A 1 290 ? 24.126 -13.314 18.701 1.00 82.69 290 PRO A O 1
ATOM 2309 N N . CYS A 1 291 ? 25.846 -11.972 18.247 1.00 80.25 291 CYS A N 1
ATOM 2310 C CA . CYS A 1 291 ? 26.871 -12.855 18.805 1.00 80.25 291 CYS A CA 1
ATOM 2311 C C . CYS A 1 291 ? 26.987 -12.782 20.340 1.00 80.25 291 CYS A C 1
ATOM 2313 O O . CYS A 1 291 ? 27.855 -13.446 20.901 1.00 80.25 291 CYS A O 1
ATOM 2315 N N . GLY A 1 292 ? 26.168 -11.957 21.009 1.00 79.69 292 GLY A N 1
ATOM 2316 C CA . GLY A 1 292 ? 26.168 -11.824 22.471 1.00 79.69 292 GLY A CA 1
ATOM 2317 C C . GLY A 1 292 ? 27.362 -11.040 23.023 1.00 79.69 292 GLY A C 1
ATOM 2318 O O . GLY A 1 292 ? 27.773 -11.253 24.155 1.00 79.69 292 GLY A O 1
ATOM 2319 N N . SER A 1 293 ? 27.963 -10.160 22.217 1.00 79.62 293 SER A N 1
ATOM 2320 C CA . SER A 1 293 ? 29.155 -9.389 22.611 1.00 79.62 293 SER A CA 1
ATOM 2321 C C . SER A 1 293 ? 28.856 -8.072 23.332 1.00 79.62 293 SER A C 1
ATOM 2323 O O . SER A 1 293 ? 29.789 -7.305 23.577 1.00 79.62 293 SER A O 1
ATOM 2325 N N . ASP A 1 294 ? 27.578 -7.764 23.578 1.00 86.44 294 ASP A N 1
ATOM 2326 C CA . ASP A 1 294 ? 27.062 -6.480 24.086 1.00 86.44 294 ASP A CA 1
ATOM 2327 C C . ASP A 1 294 ? 27.489 -5.236 23.277 1.00 86.44 294 ASP A C 1
ATOM 2329 O O . ASP A 1 294 ? 27.289 -4.091 23.683 1.00 86.44 294 ASP A O 1
ATOM 2333 N N . LYS A 1 295 ? 28.077 -5.428 22.090 1.00 81.06 295 LYS A N 1
ATOM 2334 C CA . LYS A 1 295 ? 28.519 -4.356 21.190 1.00 81.06 295 LYS A CA 1
ATOM 2335 C C . LYS A 1 295 ? 27.490 -4.119 20.094 1.00 81.06 295 LYS A C 1
ATOM 2337 O O . LYS A 1 295 ? 26.824 -5.048 19.654 1.00 81.06 295 LYS A O 1
ATOM 2342 N N . LYS A 1 296 ? 27.440 -2.889 19.568 1.00 76.81 296 LYS A N 1
ATOM 2343 C CA . LYS A 1 296 ? 26.696 -2.576 18.334 1.00 76.81 296 LYS A CA 1
ATOM 2344 C C . LYS A 1 296 ? 27.236 -3.397 17.155 1.00 76.81 296 LYS A C 1
ATOM 2346 O O . LYS A 1 296 ? 28.457 -3.543 17.051 1.00 76.81 296 LYS A O 1
ATOM 2351 N N . TYR A 1 297 ? 26.377 -3.850 16.240 1.00 82.31 297 TYR A N 1
ATOM 2352 C CA . TYR A 1 297 ? 26.745 -4.711 15.105 1.00 82.31 297 TYR A CA 1
ATOM 2353 C C . TYR A 1 297 ? 27.949 -4.176 14.311 1.00 82.31 297 TYR A C 1
ATOM 2355 O O . TYR A 1 297 ? 28.935 -4.892 14.133 1.00 82.31 297 TYR A O 1
ATOM 2363 N N . LYS A 1 298 ? 27.975 -2.878 13.970 1.00 76.75 298 LYS A N 1
ATOM 2364 C CA . LYS A 1 298 ? 29.104 -2.224 13.266 1.00 76.75 298 LYS A CA 1
ATOM 2365 C C . LYS A 1 298 ? 30.445 -2.207 14.000 1.00 76.75 298 LYS A C 1
ATOM 2367 O O . LYS A 1 298 ? 31.464 -1.886 13.400 1.00 76.75 298 LYS A O 1
ATOM 2372 N N . LYS A 1 299 ? 30.445 -2.448 15.311 1.00 77.62 299 LYS A N 1
ATOM 2373 C CA . LYS A 1 299 ? 31.647 -2.503 16.159 1.00 77.62 299 LYS A CA 1
ATOM 2374 C C . LYS A 1 299 ? 32.011 -3.943 16.547 1.00 77.62 299 LYS A C 1
ATOM 2376 O O . LYS A 1 299 ? 32.893 -4.141 17.382 1.00 77.62 299 LYS A O 1
ATOM 2381 N N . CYS A 1 300 ? 31.319 -4.932 15.984 1.00 87.31 300 CYS A N 1
ATOM 2382 C CA . CYS A 1 300 ? 31.558 -6.349 16.214 1.00 87.31 300 CYS A CA 1
ATOM 2383 C C . CYS A 1 300 ? 31.513 -7.113 14.882 1.00 87.31 300 CYS A C 1
ATOM 2385 O O . CYS A 1 300 ? 32.398 -6.910 14.059 1.00 87.31 300 CYS A O 1
ATOM 2387 N N . CYS A 1 301 ? 30.506 -7.956 14.643 1.00 77.06 301 CYS A N 1
ATOM 2388 C CA . CYS A 1 301 ? 30.429 -8.798 13.446 1.00 77.06 301 CYS A CA 1
ATOM 2389 C C . CYS A 1 301 ? 30.298 -8.006 12.133 1.00 77.06 301 CYS A C 1
ATOM 2391 O O . CYS A 1 301 ? 30.642 -8.532 11.082 1.00 77.06 301 CYS A O 1
ATOM 2393 N N . GLY A 1 302 ? 29.839 -6.753 12.191 1.00 70.50 302 GLY A N 1
ATOM 2394 C CA . GLY A 1 302 ? 29.781 -5.824 11.061 1.00 70.50 302 GLY A CA 1
ATOM 2395 C C . GLY A 1 302 ? 30.945 -4.827 11.004 1.00 70.50 302 GLY A C 1
ATOM 2396 O O . GLY A 1 302 ? 30.844 -3.832 10.286 1.00 70.50 302 GLY A O 1
ATOM 2397 N N . ALA A 1 303 ? 32.010 -5.022 11.791 1.00 78.94 303 ALA A N 1
ATOM 2398 C CA . ALA A 1 303 ? 33.198 -4.178 11.712 1.00 78.94 303 ALA A CA 1
ATOM 2399 C C . ALA A 1 303 ? 34.030 -4.540 10.467 1.00 78.94 303 ALA A C 1
ATOM 2401 O O . ALA A 1 303 ? 34.229 -5.728 10.200 1.00 78.94 303 ALA A O 1
ATOM 2402 N N . PRO A 1 304 ? 34.559 -3.552 9.720 1.00 57.69 304 PRO A N 1
ATOM 2403 C CA . PRO A 1 304 ? 35.533 -3.831 8.676 1.00 57.69 304 PRO A CA 1
ATOM 2404 C C . PRO A 1 304 ? 36.745 -4.487 9.337 1.00 57.69 304 PRO A C 1
ATOM 2406 O O . PRO A 1 304 ? 37.362 -3.911 10.233 1.00 57.69 304 PRO A O 1
ATOM 2409 N N . THR A 1 305 ? 37.058 -5.719 8.942 1.00 55.81 305 THR A N 1
ATOM 2410 C CA . THR A 1 305 ? 38.280 -6.387 9.380 1.00 55.81 305 THR A CA 1
ATOM 2411 C C . THR A 1 305 ? 39.436 -5.569 8.823 1.00 55.81 305 THR A C 1
ATOM 2413 O O . THR A 1 305 ? 39.632 -5.510 7.611 1.00 55.81 305 THR A O 1
ATOM 2416 N N . THR A 1 306 ? 40.170 -4.874 9.690 1.00 38.66 306 THR A N 1
ATOM 2417 C CA . THR A 1 306 ? 41.416 -4.217 9.305 1.00 38.66 306 THR A CA 1
ATOM 2418 C C . THR A 1 306 ? 42.397 -5.319 8.929 1.00 38.66 306 THR A C 1
ATOM 2420 O O . THR A 1 306 ? 42.982 -5.972 9.791 1.00 38.66 306 THR A O 1
ATOM 2423 N N . ILE A 1 307 ? 42.514 -5.578 7.630 1.00 35.41 307 ILE A N 1
ATOM 2424 C CA . ILE A 1 307 ? 43.619 -6.346 7.072 1.00 35.41 307 ILE A CA 1
ATOM 2425 C C . ILE A 1 307 ? 44.851 -5.454 7.249 1.00 35.41 307 ILE A C 1
ATOM 2427 O O . ILE A 1 307 ? 44.935 -4.389 6.635 1.00 35.41 307 ILE A O 1
ATOM 2431 N N . HIS A 1 308 ? 45.738 -5.848 8.162 1.00 35.47 308 HIS A N 1
ATOM 2432 C CA . HIS A 1 308 ? 47.120 -5.376 8.193 1.00 35.47 308 HIS A CA 1
ATOM 2433 C C . HIS A 1 308 ? 47.944 -6.152 7.169 1.00 35.47 308 HIS A C 1
ATOM 2435 O O . HIS A 1 308 ? 47.723 -7.381 7.062 1.00 35.47 308 HIS A O 1
#

Secondary structure (DSSP, 8-state):
-----PEEEPTT-EEEEETTEEEEEEEEEETT-SSBEEEEE-TT--EEE-SS-BSSHHHHHHHHHHHHHHH-GGGGS--S---S----HHHHHHHHHHHHTSTTS-TT---HHHHHHHHHHHHHSSS---HHHHHHHHH-TTTS------S-HHHHHHHHHHHHHHHHHHHHHHHH-GGG---HHHH-TTS-HHHHHHHHHHHHHHS-THHHHHHHH-HHHHHHHHHHHSHHHHHHHHHHT-HHHHHHHHHHHHHHHHHHHHHHHH-TTS-PPPPP-PPSS---TTSBPTTT-SSBGGGTTTS-----

pLDDT: mean 84.12, std 15.33, range [34.12, 98.75]

Nearest PDB structures (foldseek):
  8chv-assembly1_B  TM=4.449E-01  e=5.888E-01  Homo sapiens
  8chu-assembly1_B  TM=4.514E-01  e=1.210E+00  Homo sapiens
  6euy-assembly1_A  TM=1.930E-01  e=5.360E+00  Influenza A virus (A/Victoria/3/1975(H3N2))

Solvent-accessible surface area (backbone atoms only — not comparable to full-atom values): 17357 Å² total; per-residue (Å²): 134,83,74,74,57,47,75,44,73,44,91,77,46,42,78,51,73,60,98,89,45,55,34,36,40,44,35,36,28,44,66,88,50,78,45,22,43,33,35,35,31,20,84,81,66,46,74,50,68,55,93,64,72,18,84,37,60,70,54,33,53,46,50,57,54,46,47,34,71,76,66,34,64,67,73,63,35,73,56,74,76,72,87,62,87,83,61,55,66,68,57,43,40,52,56,44,28,58,51,38,71,30,94,60,37,49,97,50,27,38,46,43,35,17,44,53,22,20,46,45,31,45,68,42,39,80,58,92,73,54,65,88,71,51,54,31,38,45,33,13,65,87,77,42,69,46,75,62,51,55,95,42,72,68,57,45,52,52,51,52,50,42,52,49,52,55,47,44,51,49,43,26,30,62,69,74,44,42,88,74,52,73,60,60,47,78,76,41,88,90,32,48,61,37,47,18,22,30,21,24,53,49,38,49,68,74,81,48,76,64,47,58,54,49,43,70,76,43,48,73,54,52,41,30,37,39,37,39,34,32,76,69,28,34,54,51,28,63,75,69,70,46,53,69,63,33,64,69,40,40,54,64,28,51,42,53,48,30,54,54,24,51,51,40,67,76,42,70,83,65,79,74,78,83,75,79,80,71,83,69,80,84,77,48,64,76,35,75,25,91,85,72,73,85,33,33,17,43,76,48,92,58,35,82,78,81,81,126

Radius of gyration: 21.24 Å; Cα contacts (8 Å, |Δi|>4): 446; chains: 1; bounding box: 78×46×47 Å

Foldseek 3Di:
DQPFFDKDWDPLFAWDDDPRFIKTWTKMDTPPDQWIWIWIAGPLRQIDTDPDTHNDSVRSSVVLVVCCVPPNVVVGHDDLDDDDPDDPLLNLLVVLQCVCVDPQADPQAAGSLLLLLQLLLQNLDQDHDDCVRCVLCNRHVPPSPDDGRDPDPVRVVSNVVSSSVSNSVSSSCLVPPLLPDDRPVVVDVVHAPQSSLQSNVSNLPRDDPCSVLCCVVCVVLNLLSCLRHPPVNVVVCVVVVCNVVSNVVNSVSSNVSSVVSVCCNVCVVPDRDDDDDDPDDDQDQQHQCPVPPSGRCCVPVVPDPPDD

Mean predicted aligned error: 14.07 Å